Protein AF-0000000086503020 (afdb_homodimer)

Radius of gyration: 32.38 Å; Cα contacts (8 Å, |Δi|>4): 636; chains: 2; bounding box: 36×102×62 Å

Nearest PDB structures (foldseek):
  8pg0-assembly1_A  TM=7.689E-01  e=8.760E-06  Homo sapiens
  8pg0-assembly1_A  TM=7.705E-01  e=6.584E-06  Homo sapiens

Organism: NCBI:txid100452

Foldseek 3Di:
DDPVVLVVLLVVLLVVLLVLLQVLLVVQCVVDDDLVSLVCLQVVLVVVLVVLVCVLVVLDQPFADAPDDVPPPPQDDLLLVQECPPPPQQFFKAFPLQHIYRDLSSQNFHDQDDPFRKTAPRNNRPPDPGRIIHTDHRPRVCVVVSVVVSVSSSSSSSSNSSSVVSVVVSVCVVVVD/DDPVVLVVLLVVLLVVLLVLLQVLLVVQCVVDDDLVSLVCLQVVLVVVLVVLVCVLVVLDQPFADAPDDVPPPPQDDLLLVQECPPPPQQFWKAFPLQHIYRDLSSQNFHDQDDPFRKTAPRNNRPPDPGNIIHTDHRPRVCVVVSVVVSVSSSSSSSSNSSSVVSVVVSVCVVVVD

Structure (mmCIF, N/CA/C/O backbone):
data_AF-0000000086503020-model_v1
#
loop_
_entity.id
_entity.type
_entity.pdbx_description
1 polymer 'Kazal-like domain-containing protein'
#
loop_
_atom_site.group_PDB
_atom_site.id
_atom_site.type_symbol
_atom_site.label_atom_id
_atom_site.label_alt_id
_atom_site.label_comp_id
_atom_site.label_asym_id
_atom_site.label_entity_id
_atom_site.label_seq_id
_atom_site.pdbx_PDB_ins_code
_atom_site.Cartn_x
_atom_site.Cartn_y
_atom_site.Cartn_z
_atom_site.occupancy
_atom_site.B_iso_or_equiv
_atom_site.auth_seq_id
_atom_site.auth_comp_id
_atom_site.auth_asym_id
_atom_site.auth_atom_id
_atom_site.pdbx_PDB_model_num
ATOM 1 N N . MET A 1 1 ? 5.352 26.141 7.605 1 67.06 1 MET A N 1
ATOM 2 C CA . MET A 1 1 ? 6.035 25.453 6.516 1 67.06 1 MET A CA 1
ATOM 3 C C . MET A 1 1 ? 5.25 25.578 5.215 1 67.06 1 MET A C 1
ATOM 5 O O . MET A 1 1 ? 4.027 25.734 5.234 1 67.06 1 MET A O 1
ATOM 9 N N . ASP A 1 2 ? 6.086 25.656 4.086 1 74.12 2 ASP A N 1
ATOM 10 C CA . ASP A 1 2 ? 5.5 25.828 2.762 1 74.12 2 ASP A CA 1
ATOM 11 C C . ASP A 1 2 ? 4.867 24.531 2.26 1 74.12 2 ASP A C 1
ATOM 13 O O . ASP A 1 2 ? 5.469 23.469 2.371 1 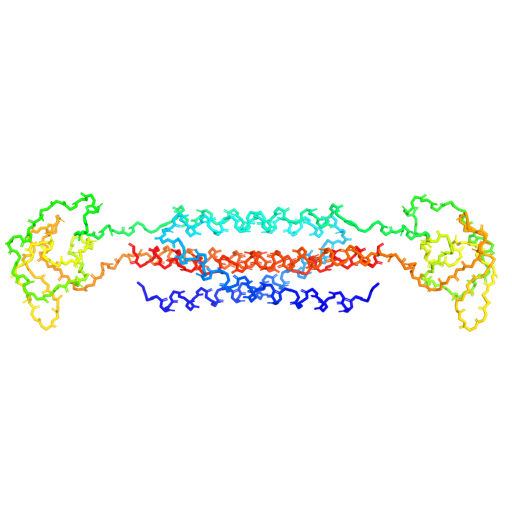74.12 2 ASP A O 1
ATOM 17 N N . SER A 1 3 ? 3.586 24.75 1.817 1 81.88 3 SER A N 1
ATOM 18 C CA . SER A 1 3 ? 2.844 23.594 1.319 1 81.88 3 SER A CA 1
ATOM 19 C C . SER A 1 3 ? 3.596 22.906 0.189 1 81.88 3 SER A C 1
ATOM 21 O O . SER A 1 3 ? 3.557 21.672 0.072 1 81.88 3 SER A O 1
ATOM 23 N N . ILE A 1 4 ? 4.309 23.594 -0.682 1 85 4 ILE A N 1
ATOM 24 C CA . ILE A 1 4 ? 5.043 23.047 -1.817 1 85 4 ILE A CA 1
ATOM 25 C C . ILE A 1 4 ? 6.219 22.219 -1.315 1 85 4 ILE A C 1
ATOM 27 O O . ILE A 1 4 ? 6.512 21.141 -1.865 1 85 4 ILE A O 1
ATOM 31 N N . VAL A 1 5 ? 6.871 22.688 -0.251 1 86.12 5 VAL A N 1
ATOM 32 C CA . VAL A 1 5 ? 8 21.969 0.328 1 86.12 5 VAL A CA 1
ATOM 33 C C . VAL A 1 5 ? 7.516 20.656 0.943 1 86.12 5 VAL A C 1
ATOM 35 O O . VAL A 1 5 ? 8.148 19.609 0.771 1 86.12 5 VAL A O 1
ATOM 38 N N . VAL A 1 6 ? 6.348 20.75 1.594 1 86.12 6 VAL A N 1
ATOM 39 C CA . VAL A 1 6 ? 5.773 19.562 2.219 1 86.12 6 VAL A CA 1
ATOM 40 C C . VAL A 1 6 ? 5.402 18.547 1.146 1 86.12 6 VAL A C 1
ATOM 42 O O . VAL A 1 6 ? 5.762 17.359 1.252 1 86.12 6 VAL A O 1
ATOM 45 N N . SER A 1 7 ? 4.805 18.953 0.067 1 89.12 7 SER A N 1
ATOM 46 C CA . SER A 1 7 ? 4.363 18.062 -1.001 1 89.12 7 SER A CA 1
ATOM 47 C C . SER A 1 7 ? 5.551 17.438 -1.724 1 89.12 7 SER A C 1
ATOM 49 O O . SER A 1 7 ? 5.535 16.234 -2.039 1 89.12 7 SER A O 1
ATOM 51 N N . ARG A 1 8 ? 6.508 18.219 -1.982 1 92.12 8 ARG A N 1
ATOM 52 C CA . ARG A 1 8 ? 7.695 17.719 -2.664 1 92.12 8 ARG A CA 1
ATOM 53 C C . ARG A 1 8 ? 8.438 16.703 -1.798 1 92.12 8 ARG A C 1
ATOM 55 O O . ARG A 1 8 ? 8.906 15.672 -2.297 1 92.12 8 ARG A O 1
ATOM 62 N N . THR A 1 9 ? 8.578 16.984 -0.56 1 92.31 9 THR A N 1
ATOM 63 C CA . THR A 1 9 ? 9.273 16.078 0.362 1 92.31 9 THR A CA 1
ATOM 64 C C . THR A 1 9 ? 8.547 14.742 0.458 1 92.31 9 THR A C 1
ATOM 66 O O . THR A 1 9 ? 9.18 13.688 0.428 1 92.31 9 THR A O 1
ATOM 69 N N . LEU A 1 10 ? 7.219 14.805 0.503 1 92.5 10 LEU A N 1
ATOM 70 C CA . LEU A 1 10 ? 6.441 13.57 0.617 1 92.5 10 LEU A CA 1
ATOM 71 C C . LEU A 1 10 ? 6.52 12.758 -0.671 1 92.5 10 LEU A C 1
ATOM 73 O O . LEU A 1 10 ? 6.543 11.531 -0.63 1 92.5 10 LEU A O 1
ATOM 77 N N . GLY A 1 11 ? 6.562 13.406 -1.8 1 90.5 11 GLY A N 1
ATOM 78 C CA . GLY A 1 11 ? 6.762 12.703 -3.057 1 90.5 11 GLY A CA 1
ATOM 79 C C . GLY A 1 11 ? 8.109 12.016 -3.146 1 90.5 11 GLY A C 1
ATOM 80 O O . GLY A 1 11 ? 8.203 10.859 -3.578 1 90.5 11 GLY A O 1
ATOM 81 N N . LEU A 1 12 ? 9.133 12.719 -2.781 1 93.56 12 LEU A N 1
ATOM 82 C CA . LEU A 1 12 ? 10.484 12.172 -2.805 1 93.56 12 LEU A CA 1
ATOM 83 C C . LEU A 1 12 ? 10.617 11.016 -1.821 1 93.56 12 LEU A C 1
ATOM 85 O O . LEU A 1 12 ? 11.266 10.008 -2.125 1 93.56 12 LEU A O 1
ATOM 89 N N . THR A 1 13 ? 10.055 11.203 -0.685 1 92.81 13 THR A N 1
ATOM 90 C CA . THR A 1 13 ? 10.109 10.148 0.324 1 92.81 13 THR A CA 1
ATOM 91 C C . THR A 1 13 ? 9.352 8.914 -0.147 1 92.81 13 THR A C 1
ATOM 93 O O . THR A 1 13 ? 9.781 7.785 0.097 1 92.81 13 THR A O 1
ATOM 96 N N . GLN A 1 14 ? 8.234 9.133 -0.825 1 91.75 14 GLN A N 1
ATOM 97 C CA . GLN A 1 14 ? 7.48 8.016 -1.384 1 91.75 14 GLN A CA 1
ATOM 98 C C . GLN A 1 14 ? 8.297 7.277 -2.443 1 91.75 14 GLN A C 1
ATOM 100 O O . GLN A 1 14 ? 8.367 6.047 -2.438 1 91.75 14 GLN A O 1
ATOM 105 N N . ALA A 1 15 ? 8.898 7.984 -3.398 1 91.19 15 ALA A N 1
ATOM 106 C CA . ALA A 1 15 ? 9.719 7.398 -4.461 1 91.19 15 ALA A CA 1
ATOM 107 C C . ALA A 1 15 ? 10.93 6.672 -3.883 1 91.19 15 ALA A C 1
ATOM 109 O O . ALA A 1 15 ? 11.203 5.523 -4.238 1 91.19 15 ALA A O 1
ATOM 110 N N . GLY A 1 16 ? 11.648 7.367 -3.041 1 93.75 16 GLY A N 1
ATOM 111 C CA . GLY A 1 16 ? 12.805 6.762 -2.408 1 93.75 16 GLY A CA 1
ATOM 112 C C . GLY A 1 16 ? 12.461 5.52 -1.602 1 93.75 16 GLY A C 1
ATOM 113 O O . GLY A 1 16 ? 13.156 4.504 -1.697 1 93.75 16 GLY A O 1
ATOM 114 N N . GLY A 1 17 ? 11.414 5.602 -0.784 1 94.81 17 GLY A N 1
ATOM 115 C CA . GLY A 1 17 ? 10.961 4.449 -0.021 1 94.81 17 GLY A CA 1
ATOM 116 C C . GLY A 1 17 ? 10.586 3.27 -0.893 1 94.81 17 GLY A C 1
ATOM 117 O O . GLY A 1 17 ? 10.867 2.119 -0.545 1 94.81 17 GLY A O 1
ATOM 118 N N . SER A 1 18 ? 9.953 3.551 -2.021 1 91.12 18 SER A N 1
ATOM 119 C CA . SER A 1 18 ? 9.547 2.48 -2.926 1 91.12 18 SER A CA 1
ATOM 120 C C . SER A 1 18 ? 10.758 1.778 -3.535 1 91.12 18 SER A C 1
ATOM 122 O O . SER A 1 18 ? 10.734 0.562 -3.734 1 91.12 18 SER A O 1
ATOM 124 N N . ILE A 1 19 ? 11.773 2.521 -3.943 1 93.75 19 ILE A N 1
ATOM 125 C CA . ILE A 1 19 ? 12.992 1.938 -4.484 1 93.75 19 ILE A CA 1
ATOM 126 C C . ILE A 1 19 ? 13.656 1.051 -3.432 1 93.75 19 ILE A C 1
ATOM 128 O O . ILE A 1 19 ? 13.992 -0.101 -3.707 1 93.75 19 ILE A O 1
ATOM 132 N N . LEU A 1 20 ? 13.797 1.523 -2.254 1 96.06 20 LEU A N 1
ATOM 133 C CA . LEU A 1 20 ? 14.398 0.773 -1.154 1 96.06 20 LEU A CA 1
ATOM 134 C C . LEU A 1 20 ? 13.594 -0.488 -0.857 1 96.06 20 LEU A C 1
ATOM 136 O O . LEU A 1 20 ? 14.164 -1.566 -0.684 1 96.06 20 LEU A O 1
ATOM 140 N N . GLY A 1 21 ? 12.312 -0.332 -0.754 1 95.88 21 GLY A N 1
ATOM 141 C CA . GLY A 1 21 ? 11.438 -1.46 -0.474 1 95.88 21 GLY A CA 1
ATOM 142 C C . GLY A 1 21 ? 11.539 -2.564 -1.51 1 95.88 21 GLY A C 1
ATOM 143 O O . GLY A 1 21 ? 11.539 -3.748 -1.164 1 95.88 21 GLY A O 1
ATOM 144 N N . THR A 1 22 ? 11.641 -2.193 -2.777 1 92 22 THR A N 1
ATOM 145 C CA . THR A 1 22 ? 11.758 -3.191 -3.834 1 92 22 THR A CA 1
ATOM 146 C C . THR A 1 22 ? 13.07 -3.953 -3.723 1 92 22 THR A C 1
ATOM 148 O O . THR A 1 22 ? 13.125 -5.156 -3.988 1 92 22 THR A O 1
ATOM 151 N N . LEU A 1 23 ? 14.102 -3.256 -3.395 1 95.19 23 LEU A N 1
ATOM 152 C CA . LEU A 1 23 ? 15.391 -3.916 -3.193 1 95.19 23 LEU A CA 1
ATOM 153 C C . LEU A 1 23 ? 15.312 -4.91 -2.041 1 95.19 23 LEU A C 1
ATOM 155 O O . LEU A 1 23 ? 15.805 -6.039 -2.154 1 95.19 23 LEU A O 1
ATOM 159 N N . ILE A 1 24 ? 14.688 -4.582 -1.005 1 96.69 24 ILE A N 1
ATOM 160 C CA . ILE A 1 24 ? 14.516 -5.449 0.153 1 96.69 24 ILE A CA 1
ATOM 161 C C . ILE A 1 24 ? 13.586 -6.609 -0.204 1 96.69 24 ILE A C 1
ATOM 163 O O . ILE A 1 24 ? 13.766 -7.73 0.277 1 96.69 24 ILE A O 1
ATOM 167 N N . SER A 1 25 ? 12.617 -6.301 -1.048 1 95.56 25 SER A N 1
ATOM 168 C CA . SER A 1 25 ? 11.633 -7.281 -1.482 1 95.56 25 SER A CA 1
ATOM 169 C C . SER A 1 25 ? 12.305 -8.516 -2.072 1 95.56 25 SER A C 1
ATOM 171 O O . SER A 1 25 ? 11.898 -9.648 -1.786 1 95.56 25 SER A O 1
ATOM 173 N N . GLY A 1 26 ? 13.273 -8.305 -2.961 1 92 26 GLY A N 1
ATOM 174 C CA . GLY A 1 26 ? 14.016 -9.414 -3.541 1 92 26 GLY A CA 1
ATOM 175 C C . GLY A 1 26 ? 14.75 -10.242 -2.506 1 92 26 GLY A C 1
ATOM 176 O O . GLY A 1 26 ? 14.727 -11.477 -2.557 1 92 26 GLY A O 1
ATOM 177 N N . TRP A 1 27 ? 15.297 -9.57 -1.651 1 93.38 27 TRP A N 1
ATOM 178 C CA . TRP A 1 27 ? 16.031 -10.242 -0.583 1 93.38 27 TRP A CA 1
ATOM 179 C C . TRP A 1 27 ? 15.094 -11.078 0.276 1 93.38 27 TRP A C 1
ATOM 181 O O . TRP A 1 27 ? 15.422 -12.211 0.635 1 93.38 27 TRP A O 1
ATOM 191 N N . LEU A 1 28 ? 13.922 -10.656 0.665 1 92.94 28 LEU A N 1
ATOM 192 C CA . LEU A 1 28 ? 12.93 -11.359 1.471 1 92.94 28 LEU A CA 1
ATOM 193 C C . LEU A 1 28 ? 12.414 -12.594 0.742 1 92.94 28 LEU A C 1
ATOM 195 O O . LEU A 1 28 ? 12.266 -13.656 1.347 1 92.94 28 LEU A O 1
ATOM 199 N N . ALA A 1 29 ? 12.227 -12.422 -0.541 1 92.12 29 ALA A N 1
ATOM 200 C CA . ALA A 1 29 ? 11.703 -13.516 -1.349 1 92.12 29 ALA A CA 1
ATOM 201 C C . ALA A 1 29 ? 12.711 -14.664 -1.421 1 92.12 29 ALA A C 1
ATOM 203 O O . ALA A 1 29 ? 12.32 -15.836 -1.478 1 92.12 29 ALA A O 1
ATOM 204 N N . ASN A 1 30 ? 13.977 -14.336 -1.45 1 91.5 30 ASN A N 1
ATOM 205 C CA . ASN A 1 30 ? 15.023 -15.352 -1.54 1 91.5 30 ASN A CA 1
ATOM 206 C C . ASN A 1 30 ? 15.172 -16.125 -0.23 1 91.5 30 ASN A C 1
ATOM 208 O O . ASN A 1 30 ? 15.734 -17.219 -0.209 1 91.5 30 ASN A O 1
ATOM 212 N N . ARG A 1 31 ? 14.68 -15.578 0.806 1 91.62 31 ARG A N 1
ATOM 213 C CA . ARG A 1 31 ? 14.805 -16.219 2.111 1 91.62 31 ARG A CA 1
ATOM 214 C C . ARG A 1 31 ? 13.703 -17.25 2.324 1 91.62 31 ARG A C 1
ATOM 216 O O . ARG A 1 31 ? 13.836 -18.141 3.158 1 91.62 31 ARG A O 1
ATOM 223 N N . VAL A 1 32 ? 12.617 -16.938 1.633 1 86.5 32 VAL A N 1
ATOM 224 C CA . VAL A 1 32 ? 11.492 -17.875 1.749 1 86.5 32 VAL A CA 1
ATOM 225 C C . VAL A 1 32 ? 11.242 -18.547 0.402 1 86.5 32 VAL A C 1
ATOM 227 O O . VAL A 1 32 ? 11.477 -17.953 -0.651 1 86.5 32 VAL A O 1
ATOM 230 N N . ASN A 1 33 ? 11.016 -19.875 0.383 1 80.88 33 ASN A N 1
ATOM 231 C CA . ASN A 1 33 ? 10.805 -20.594 -0.864 1 80.88 33 ASN A CA 1
ATOM 232 C C . ASN A 1 33 ? 9.5 -21.391 -0.836 1 80.88 33 ASN A C 1
ATOM 234 O O . ASN A 1 33 ? 9.398 -22.453 -1.463 1 80.88 33 ASN A O 1
ATOM 238 N N . THR A 1 34 ? 8.586 -20.844 -0.032 1 86.44 34 THR A N 1
ATOM 239 C CA . THR A 1 34 ? 7.301 -21.531 0.027 1 86.44 34 THR A CA 1
ATOM 240 C C . THR A 1 34 ? 6.148 -20.562 -0.225 1 86.44 34 THR A C 1
ATOM 242 O O . THR A 1 34 ? 6.285 -19.359 0.007 1 86.44 34 THR A O 1
ATOM 245 N N . LYS A 1 35 ? 5.012 -21.016 -0.721 1 85.88 35 LYS A N 1
ATOM 246 C CA . LYS A 1 35 ? 3.816 -20.219 -0.97 1 85.88 35 LYS A CA 1
ATOM 247 C C . LYS A 1 35 ? 3.338 -19.531 0.306 1 85.88 35 LYS A C 1
ATOM 249 O O . LYS A 1 35 ? 3.029 -18.344 0.298 1 85.88 35 LYS A O 1
ATOM 254 N N . LEU A 1 36 ? 3.299 -20.328 1.428 1 88.5 36 LEU A N 1
ATOM 255 C CA . LEU A 1 36 ? 2.865 -19.781 2.705 1 88.5 36 LEU A CA 1
ATOM 256 C C . LEU A 1 36 ? 3.844 -18.719 3.197 1 88.5 36 LEU A C 1
ATOM 258 O O . LEU A 1 36 ? 3.438 -17.734 3.822 1 88.5 36 LEU A O 1
ATOM 262 N N . GLY A 1 37 ? 5.121 -18.938 2.945 1 92.75 37 GLY A N 1
ATOM 263 C CA . GLY A 1 37 ? 6.129 -17.953 3.295 1 92.75 37 GLY A CA 1
ATOM 264 C C . GLY A 1 37 ? 5.941 -16.625 2.582 1 92.75 37 GLY A C 1
ATOM 265 O O . GLY A 1 37 ? 5.98 -15.562 3.209 1 92.75 37 GLY A O 1
ATOM 266 N N . TYR A 1 38 ? 5.73 -16.688 1.237 1 93.19 38 TYR A N 1
ATOM 267 C CA . TYR A 1 38 ? 5.473 -15.484 0.455 1 93.19 38 TYR A CA 1
ATOM 268 C C . TYR A 1 38 ? 4.223 -14.773 0.953 1 93.19 38 TYR A C 1
ATOM 270 O O . TYR A 1 38 ? 4.23 -13.547 1.132 1 93.19 38 TYR A O 1
ATOM 278 N N . ASN A 1 39 ? 3.199 -15.539 1.183 1 91.62 39 ASN A N 1
ATOM 279 C CA . ASN A 1 39 ? 1.959 -14.953 1.679 1 91.62 39 ASN A CA 1
ATOM 280 C C . ASN A 1 39 ? 2.17 -14.242 3.014 1 91.62 39 ASN A C 1
ATOM 282 O O . ASN A 1 39 ? 1.612 -13.172 3.246 1 91.62 39 ASN A O 1
ATOM 286 N N . ASN A 1 40 ? 2.967 -14.898 3.908 1 93.38 40 ASN A N 1
ATOM 287 C CA . ASN A 1 40 ? 3.227 -14.312 5.219 1 93.38 40 ASN A CA 1
ATOM 288 C C . ASN A 1 40 ? 3.992 -12.992 5.098 1 93.38 40 ASN A C 1
ATOM 290 O O . ASN A 1 40 ? 3.764 -12.062 5.875 1 93.38 40 ASN A O 1
ATOM 294 N N . ILE A 1 41 ? 4.938 -12.938 4.195 1 95.38 41 ILE A N 1
ATOM 295 C CA . ILE A 1 41 ? 5.672 -11.695 3.967 1 95.38 41 ILE A CA 1
ATOM 296 C C . ILE A 1 41 ? 4.711 -10.602 3.504 1 95.38 41 ILE A C 1
ATOM 298 O O . ILE A 1 41 ? 4.738 -9.484 4.02 1 95.38 41 ILE A O 1
ATOM 302 N N . ILE A 1 42 ? 3.809 -10.898 2.564 1 94.12 42 ILE A N 1
ATOM 303 C CA . ILE A 1 42 ? 2.848 -9.945 2.014 1 94.12 42 ILE A CA 1
ATOM 304 C C . ILE A 1 42 ? 1.9 -9.477 3.113 1 94.12 42 ILE A C 1
ATOM 306 O O . ILE A 1 42 ? 1.718 -8.273 3.311 1 94.12 42 ILE A O 1
ATOM 310 N N . MET A 1 43 ? 1.407 -10.43 3.9 1 93.5 43 MET A N 1
ATOM 311 C CA . MET A 1 43 ? 0.471 -10.102 4.973 1 93.5 43 MET A CA 1
ATOM 312 C C . MET A 1 43 ? 1.156 -9.289 6.066 1 93.5 43 MET A C 1
ATOM 314 O O . MET A 1 43 ? 0.583 -8.328 6.582 1 93.5 43 MET A O 1
ATOM 318 N N . GLY A 1 44 ? 2.332 -9.688 6.402 1 94.06 44 GLY A N 1
ATOM 319 C CA . GLY A 1 44 ? 3.074 -9 7.449 1 94.06 44 GLY A CA 1
ATOM 320 C C . GLY A 1 44 ? 3.369 -7.551 7.121 1 94.06 44 GLY A C 1
ATOM 321 O O . GLY A 1 44 ? 3.182 -6.668 7.961 1 94.06 44 GLY A O 1
ATOM 322 N N . THR A 1 45 ? 3.844 -7.312 5.934 1 93.5 45 THR A N 1
ATOM 323 C CA . THR A 1 45 ? 4.184 -5.953 5.531 1 93.5 45 THR A CA 1
ATOM 324 C C . THR A 1 45 ? 2.93 -5.082 5.461 1 93.5 45 THR A C 1
ATOM 326 O O . THR A 1 45 ? 2.957 -3.914 5.855 1 93.5 45 THR A O 1
ATOM 329 N N . HIS A 1 46 ? 1.809 -5.652 4.992 1 92.44 46 HIS A N 1
ATOM 330 C CA . HIS A 1 46 ? 0.552 -4.91 4.949 1 92.44 46 HIS A CA 1
ATOM 331 C C . HIS A 1 46 ? 0.051 -4.594 6.352 1 92.44 46 HIS A C 1
ATOM 333 O O . HIS A 1 46 ? -0.421 -3.484 6.613 1 92.44 46 HIS A O 1
ATOM 339 N N . LEU A 1 47 ? 0.154 -5.539 7.25 1 93 47 LEU A N 1
ATOM 340 C CA . LEU A 1 47 ? -0.276 -5.352 8.633 1 93 47 LEU A CA 1
ATOM 341 C C . LEU A 1 47 ? 0.555 -4.273 9.32 1 93 47 LEU A C 1
ATOM 343 O O . LEU A 1 47 ? 0.008 -3.398 9.992 1 93 47 LEU A O 1
ATOM 347 N N . LEU A 1 48 ? 1.823 -4.348 9.094 1 94.12 48 LEU A N 1
ATOM 348 C CA . LEU A 1 48 ? 2.713 -3.359 9.695 1 94.12 48 LEU A CA 1
ATOM 349 C C . LEU A 1 48 ? 2.406 -1.961 9.172 1 94.12 48 LEU A C 1
ATOM 351 O O . LEU A 1 48 ? 2.379 -0.997 9.938 1 94.12 48 LEU A O 1
ATOM 355 N N . SER A 1 49 ? 2.213 -1.857 7.84 1 91.5 49 SER A N 1
ATOM 356 C CA . SER A 1 49 ? 1.869 -0.572 7.242 1 91.5 49 SER A CA 1
ATOM 357 C C . SER A 1 49 ? 0.568 -0.024 7.816 1 91.5 49 SER A C 1
ATOM 359 O O . SER A 1 49 ? 0.457 1.175 8.086 1 91.5 49 SER A O 1
ATOM 361 N N . MET A 1 50 ? -0.393 -0.865 8.047 1 89.38 50 MET A N 1
ATOM 362 C CA . MET A 1 50 ? -1.681 -0.458 8.602 1 89.38 50 MET A CA 1
ATOM 363 C C . MET A 1 50 ? -1.521 0.052 10.031 1 89.38 50 MET A C 1
ATOM 365 O O . MET A 1 50 ? -2.186 1.01 10.43 1 89.38 50 MET A O 1
ATOM 369 N N . CYS A 1 51 ? -0.646 -0.519 10.789 1 92.12 51 CYS A N 1
ATOM 370 C CA . CYS A 1 51 ? -0.434 -0.157 12.188 1 92.12 51 CYS A CA 1
ATOM 371 C C . CYS A 1 51 ? 0.233 1.209 12.297 1 92.12 51 CYS A C 1
ATOM 373 O O . CYS A 1 51 ? 0.122 1.873 13.328 1 92.12 51 CYS A O 1
ATOM 375 N N . ILE A 1 52 ? 0.849 1.647 11.227 1 93.75 52 ILE A N 1
ATOM 376 C CA . ILE A 1 52 ? 1.553 2.926 11.234 1 93.75 52 ILE A CA 1
ATOM 377 C C . ILE A 1 52 ? 0.56 4.062 11 1 93.75 52 ILE A C 1
ATOM 379 O O . ILE A 1 52 ? 0.748 5.172 11.508 1 93.75 52 ILE A O 1
ATOM 383 N N . THR A 1 53 ? -0.581 3.881 10.367 1 90.62 53 THR A N 1
ATOM 384 C CA . THR A 1 53 ? -1.511 4.902 9.898 1 90.62 53 THR A CA 1
ATOM 385 C C . THR A 1 53 ? -2.1 5.68 11.07 1 90.62 53 THR A C 1
ATOM 387 O O . THR A 1 53 ? -2.146 6.91 11.047 1 90.62 53 THR A O 1
ATOM 390 N N . PRO A 1 54 ? -2.445 5.082 12.219 1 90.25 54 PRO A N 1
ATOM 391 C CA . PRO A 1 54 ? -3.012 5.879 13.312 1 90.25 54 PRO A CA 1
ATOM 392 C C . PRO A 1 54 ? -1.974 6.766 13.992 1 90.25 54 PRO A C 1
ATOM 394 O O . PRO A 1 54 ? -2.332 7.699 14.719 1 90.25 54 PRO A O 1
ATOM 397 N N . LEU A 1 55 ? -0.731 6.492 13.742 1 89.69 55 LEU A N 1
ATOM 398 C CA . LEU A 1 55 ? 0.323 7.27 14.383 1 89.69 55 LEU A CA 1
ATOM 399 C C . LEU A 1 55 ? 0.339 8.703 13.859 1 89.69 55 LEU A C 1
ATOM 401 O O . LEU A 1 55 ? 0.787 9.617 14.555 1 89.69 55 LEU A O 1
ATOM 405 N N . TYR A 1 56 ? -0.202 8.906 12.641 1 87.56 56 TYR A N 1
ATOM 406 C CA . TYR A 1 56 ? -0.29 10.258 12.102 1 87.56 56 TYR A CA 1
ATOM 407 C C . TYR A 1 56 ? -1.249 11.117 12.914 1 87.56 56 TYR A C 1
ATOM 409 O O . TYR A 1 56 ? -1 12.305 13.125 1 87.56 56 TYR A O 1
ATOM 417 N N . VAL A 1 57 ? -2.27 10.492 13.391 1 83.19 57 VAL A N 1
ATOM 418 C CA . VAL A 1 57 ? -3.279 11.227 14.141 1 83.19 57 VAL A CA 1
ATOM 419 C C . VAL A 1 57 ? -2.832 11.391 15.594 1 83.19 57 VAL A C 1
ATOM 421 O O . VAL A 1 57 ? -3.078 12.422 16.219 1 83.19 57 VAL A O 1
ATOM 424 N N . VAL A 1 58 ? -2.191 10.383 16.109 1 80.88 58 VAL A N 1
ATOM 425 C CA . VAL A 1 58 ? -1.764 10.391 17.5 1 80.88 58 VAL A CA 1
ATOM 426 C C . VAL A 1 58 ? -0.691 11.461 17.703 1 80.88 58 VAL A C 1
ATOM 428 O O . VAL A 1 58 ? -0.723 12.203 18.688 1 80.88 58 VAL A O 1
ATOM 431 N N . PHE A 1 59 ? 0.347 11.609 16.781 1 77.12 59 PHE A N 1
ATOM 432 C CA . PHE A 1 59 ? 1.445 12.562 16.922 1 77.12 59 PHE A CA 1
ATOM 433 C C . PHE A 1 59 ? 1.018 13.961 16.5 1 77.12 59 PHE A C 1
ATOM 435 O O . PHE A 1 59 ? 1.569 14.953 16.969 1 77.12 59 PHE A O 1
ATOM 442 N N . GLY A 1 60 ? -0.027 14.141 15.875 1 69.75 60 GLY A N 1
ATOM 443 C CA . GLY A 1 60 ? -0.597 15.398 15.414 1 69.75 60 GLY A CA 1
ATOM 444 C C . GLY A 1 60 ? 0.158 16.609 15.914 1 69.75 60 GLY A C 1
ATOM 445 O O . GLY A 1 60 ? 1.22 16.484 16.531 1 69.75 60 GLY A O 1
ATOM 446 N N . CYS A 1 61 ? 0.01 17.75 15.273 1 68.81 61 CYS A N 1
ATOM 447 C CA . CYS A 1 61 ? 0.548 19.047 15.703 1 68.81 61 CYS A CA 1
ATOM 448 C C . CYS A 1 61 ? -0.532 19.891 16.359 1 68.81 61 CYS A C 1
ATOM 450 O O . CYS A 1 61 ? -1.671 19.938 15.891 1 68.81 61 CYS A O 1
ATOM 452 N N . ASN A 1 62 ? -0.334 20.047 17.672 1 58.97 62 ASN A N 1
ATOM 453 C CA . ASN A 1 62 ? -1.252 20.953 18.344 1 58.97 62 ASN A CA 1
ATOM 454 C C . ASN A 1 62 ? -1.13 22.375 17.812 1 58.97 62 ASN A C 1
ATOM 456 O O . ASN A 1 62 ? -0.365 23.188 18.344 1 58.97 62 ASN A O 1
ATOM 460 N N . ASN A 1 63 ? -1.56 22.5 16.516 1 56.59 63 ASN A N 1
ATOM 461 C CA . ASN A 1 63 ? -1.546 23.875 16.031 1 56.59 63 ASN A CA 1
ATOM 462 C C . ASN A 1 63 ? -2.473 24.766 16.844 1 56.59 63 ASN A C 1
ATOM 464 O O . ASN A 1 63 ? -3.527 24.328 17.312 1 56.59 63 ASN A O 1
ATOM 468 N N . GLN A 1 64 ? -1.94 25.734 17.359 1 57.56 64 GLN A N 1
ATOM 469 C CA . GLN A 1 64 ? -2.699 26.703 18.156 1 57.56 64 GLN A CA 1
ATOM 470 C C . GLN A 1 64 ? -3.947 27.172 17.406 1 57.56 64 GLN A C 1
ATOM 472 O O . GLN A 1 64 ? -3.926 27.328 16.188 1 57.56 64 GLN A O 1
ATOM 477 N N . PRO A 1 65 ? -5.137 27 18.047 1 58.28 65 PRO A N 1
ATOM 478 C CA . PRO A 1 65 ? -6.387 27.453 17.438 1 58.28 65 PRO A CA 1
ATOM 479 C C . PRO A 1 65 ? -6.281 28.859 16.844 1 58.28 65 PRO A C 1
ATOM 481 O O . PRO A 1 65 ? -5.508 29.688 17.328 1 58.28 65 PRO A O 1
ATOM 484 N N . ILE A 1 66 ? -6.707 29.047 15.633 1 62.72 66 ILE A N 1
ATOM 485 C CA . ILE A 1 66 ? -6.836 30.391 15.078 1 62.72 66 ILE A CA 1
ATOM 486 C C . ILE A 1 66 ? -8.031 31.094 15.711 1 62.72 66 ILE A C 1
ATOM 488 O O . ILE A 1 66 ? -9.164 30.609 15.633 1 62.72 66 ILE A O 1
ATOM 492 N N . TYR A 1 67 ? -7.699 32.094 16.469 1 63.53 67 TYR A N 1
ATOM 493 C CA . TYR A 1 67 ? -8.727 32.875 17.141 1 63.53 67 TYR A CA 1
ATOM 494 C C . TYR A 1 67 ? -9.453 33.781 16.172 1 63.53 67 TYR A C 1
ATOM 496 O O . TYR A 1 67 ? -8.82 34.438 15.312 1 63.53 67 TYR A O 1
ATOM 504 N N . GLY A 1 68 ? -10.883 33.781 16.156 1 58.72 68 GLY A N 1
ATOM 505 C CA . GLY A 1 68 ? -11.75 34.625 15.367 1 58.72 68 GLY A CA 1
ATOM 506 C C . GLY A 1 68 ? -12.883 33.875 14.695 1 58.72 68 GLY A C 1
ATOM 507 O O . GLY A 1 68 ? -13.828 34.5 14.203 1 58.72 68 GLY A O 1
ATOM 508 N N . HIS A 1 69 ? -12.641 32.594 14.289 1 52.81 69 HIS A N 1
ATOM 509 C CA . HIS A 1 69 ? -13.805 31.938 13.695 1 52.81 69 HIS A CA 1
ATOM 510 C C . HIS A 1 69 ? -14.812 31.516 14.766 1 52.81 69 HIS A C 1
ATOM 512 O O . HIS A 1 69 ? -14.438 31.25 15.906 1 52.81 69 HIS A O 1
ATOM 518 N N . GLU A 1 70 ? -16.062 31.672 14.664 1 48.38 70 GLU A N 1
ATOM 519 C CA . GLU A 1 70 ? -17.078 31.219 15.617 1 48.38 70 GLU A CA 1
ATOM 520 C C . GLU A 1 70 ? -16.578 30.047 16.453 1 48.38 70 GLU A C 1
ATOM 522 O O . GLU A 1 70 ? -16.844 29.984 17.656 1 48.38 70 GLU A O 1
ATOM 527 N N . GLY A 1 71 ? -16.172 28.953 15.984 1 42.31 71 GLY A N 1
ATOM 528 C CA . GLY A 1 71 ? -16.062 27.703 16.734 1 42.31 71 GLY A CA 1
ATOM 529 C C . GLY A 1 71 ? -14.812 27.641 17.594 1 42.31 71 GLY A C 1
ATOM 530 O O . GLY A 1 71 ? -14.555 26.609 18.219 1 42.31 71 GLY A O 1
ATOM 531 N N . SER A 1 72 ? -13.781 28.219 17.297 1 43.53 72 SER A N 1
ATOM 532 C CA . SER A 1 72 ? -12.711 27.984 18.25 1 43.53 72 SER A CA 1
ATOM 533 C C . SER A 1 72 ? -13.031 28.625 19.594 1 43.53 72 SER A C 1
ATOM 535 O O . SER A 1 72 ? -13.547 29.734 19.656 1 43.53 72 SER A O 1
ATOM 537 N N . LEU A 1 73 ? -13.289 27.812 20.531 1 40.78 73 LEU A N 1
ATOM 538 C CA . LEU A 1 73 ? -13.703 28 21.922 1 40.78 73 LEU A CA 1
ATOM 539 C C . LEU A 1 73 ? -13.07 29.25 22.516 1 40.78 73 LEU A C 1
ATOM 541 O O . LEU A 1 73 ? -13.648 29.859 23.422 1 40.78 73 LEU A O 1
ATOM 545 N N . GLY A 1 74 ? -11.75 29.328 22.469 1 40.97 74 GLY A N 1
ATOM 546 C CA . GLY A 1 74 ? -11.18 30.188 23.484 1 40.97 74 GLY A CA 1
ATOM 547 C C . GLY A 1 74 ? -11.273 31.672 23.141 1 40.97 74 GLY A C 1
ATOM 548 O O . GLY A 1 74 ? -10.547 32.5 23.703 1 40.97 74 GLY A O 1
ATOM 549 N N . ILE A 1 75 ? -11.672 32.031 22 1 44.47 75 ILE A N 1
ATOM 550 C CA . ILE A 1 75 ? -11.539 33.469 21.953 1 44.47 75 ILE A CA 1
ATOM 551 C C . ILE A 1 75 ? -12.391 34.094 23.062 1 44.47 75 ILE A C 1
ATOM 553 O O . ILE A 1 75 ? -13.609 33.938 23.078 1 44.47 75 ILE A O 1
ATOM 557 N N . PRO A 1 76 ? -11.836 34.531 24.047 1 44.38 76 PRO A N 1
ATOM 558 C CA . PRO A 1 76 ? -12.539 35.562 24.781 1 44.38 76 PRO A CA 1
ATOM 559 C C . PRO A 1 76 ? -13.234 36.562 23.859 1 44.38 76 PRO A C 1
ATOM 561 O O . PRO A 1 76 ? -14.469 36.656 23.828 1 44.38 76 PRO A O 1
ATOM 564 N N . VAL A 1 77 ? -12.625 38.062 23.812 1 45.88 77 VAL A N 1
ATOM 565 C CA . VAL A 1 77 ? -13.117 39.438 23.812 1 45.88 77 VAL A CA 1
ATOM 566 C C . VAL A 1 77 ? -13.336 39.906 22.375 1 45.88 77 VAL A C 1
ATOM 568 O O . VAL A 1 77 ? -12.414 39.875 21.562 1 45.88 77 VAL A O 1
ATOM 571 N N . ASN A 1 78 ? -14.391 39.562 21.688 1 49.31 78 ASN A N 1
ATOM 572 C CA . ASN A 1 78 ? -14.914 40.375 20.594 1 49.31 78 ASN A CA 1
ATOM 573 C C . ASN A 1 78 ? -14.406 41.812 20.688 1 49.31 78 ASN A C 1
ATOM 575 O O . ASN A 1 78 ? -15.047 42.656 21.312 1 49.31 78 ASN A O 1
ATOM 579 N N . MET A 1 79 ? -13.195 42 20.781 1 55.88 79 MET A N 1
ATOM 580 C CA . MET A 1 79 ? -12.727 43.375 20.812 1 55.88 79 MET A CA 1
ATOM 581 C C . MET A 1 79 ? -12.797 44 19.422 1 55.88 79 MET A C 1
ATOM 583 O O . MET A 1 79 ? -12.086 44.969 19.141 1 55.88 79 MET A O 1
ATOM 587 N N . THR A 1 80 ? -13.656 43.375 18.516 1 59.19 80 THR A N 1
ATOM 588 C CA . THR A 1 80 ? -13.82 43.906 17.172 1 59.19 80 THR A CA 1
ATOM 589 C C . THR A 1 80 ? -14.398 45.312 17.25 1 59.19 80 THR A C 1
ATOM 591 O O . THR A 1 80 ? -14.258 46.094 16.297 1 59.19 80 THR A O 1
ATOM 594 N N . ASP A 1 81 ? -15.055 45.531 18.328 1 60.22 81 ASP A N 1
ATOM 595 C CA . ASP A 1 81 ? -15.711 46.812 18.391 1 60.22 81 ASP A CA 1
ATOM 596 C C . ASP A 1 81 ? -14.688 47.938 18.484 1 60.22 81 ASP A C 1
ATOM 598 O O . ASP A 1 81 ? -14.961 49.062 18.062 1 60.22 81 ASP A O 1
ATOM 602 N N . THR A 1 82 ? -13.586 47.688 19.047 1 55.59 82 THR A N 1
ATOM 603 C CA . THR A 1 82 ? -12.617 48.781 19.203 1 55.59 82 THR A CA 1
ATOM 604 C C . THR A 1 82 ? -11.523 48.688 18.156 1 55.59 82 THR A C 1
ATOM 606 O O . THR A 1 82 ? -10.547 49.438 18.188 1 55.59 82 THR A O 1
ATOM 609 N N . CYS A 1 83 ? -11.695 47.781 17.234 1 58.72 83 CYS A N 1
ATOM 610 C CA . CYS A 1 83 ? -10.633 47.5 16.281 1 58.72 83 CYS A CA 1
ATOM 611 C C . CYS A 1 83 ? -10.617 48.562 15.18 1 58.72 83 CYS A C 1
ATOM 613 O O . CYS A 1 83 ? -11.672 48.969 14.688 1 58.72 83 CYS A O 1
ATOM 615 N N . GLN A 1 84 ? -9.633 49.406 15.102 1 57.06 84 GLN A N 1
ATOM 616 C CA . GLN A 1 84 ? -9.438 50.375 14.039 1 57.06 84 GLN A CA 1
ATOM 617 C C . GLN A 1 84 ? -8.695 49.75 12.852 1 57.06 84 GLN A C 1
ATOM 619 O O . GLN A 1 84 ? -7.992 50.469 12.117 1 57.06 84 GLN A O 1
ATOM 624 N N . CYS A 1 85 ? -8.617 48.531 12.836 1 54.38 85 CYS A N 1
ATOM 625 C CA . CYS A 1 85 ? -7.934 47.938 11.695 1 54.38 85 CYS A CA 1
ATOM 626 C C . CYS A 1 85 ? -8.852 47.875 10.484 1 54.38 85 CYS A C 1
ATOM 628 O O . CYS A 1 85 ? -9.195 46.781 10.016 1 54.38 85 CYS A O 1
ATOM 630 N N . VAL A 1 86 ? -9.414 48.938 10.133 1 48.47 86 VAL A N 1
ATOM 631 C CA . VAL A 1 86 ? -10.211 49.188 8.938 1 48.47 86 VAL A CA 1
ATOM 632 C C . VAL A 1 86 ? -9.367 48.906 7.691 1 48.47 86 VAL A C 1
ATOM 634 O O . VAL A 1 86 ? -8.266 49.469 7.551 1 48.47 86 VAL A O 1
ATOM 637 N N . GLY A 1 87 ? -9.703 47.812 6.953 1 50.66 87 GLY A N 1
ATOM 638 C CA . GLY A 1 87 ? -9.234 47.469 5.625 1 50.66 87 GLY A CA 1
ATOM 639 C C . GLY A 1 87 ? -8.383 46.188 5.609 1 50.66 87 GLY A C 1
ATOM 640 O O . GLY A 1 87 ? -8.016 45.688 4.543 1 50.66 87 GLY A O 1
ATOM 641 N N . THR A 1 88 ? -7.711 45.906 6.609 1 50.66 88 THR A N 1
ATOM 642 C CA . THR A 1 88 ? -6.852 44.719 6.547 1 50.66 88 THR A CA 1
ATOM 643 C C . THR A 1 88 ? -7.66 43.469 6.785 1 50.66 88 THR A C 1
ATOM 645 O O . THR A 1 88 ? -7.145 42.469 7.332 1 50.66 88 THR A O 1
ATOM 648 N N . THR A 1 89 ? -8.75 43.312 6.297 1 47.91 89 THR A N 1
ATOM 649 C CA . THR A 1 89 ? -9.664 42.156 6.309 1 47.91 89 THR A CA 1
ATOM 650 C C . THR A 1 89 ? -8.977 40.906 5.801 1 47.91 89 THR A C 1
ATOM 652 O O . THR A 1 89 ? -8.312 40.938 4.758 1 47.91 89 THR A O 1
ATOM 655 N N . ASN A 1 90 ? -8.844 39.938 6.668 1 53.91 90 ASN A N 1
ATOM 656 C CA . ASN A 1 90 ? -8.648 38.531 6.387 1 53.91 90 ASN A CA 1
ATOM 657 C C . ASN A 1 90 ? -7.164 38.188 6.324 1 53.91 90 ASN A C 1
ATOM 659 O O . ASN A 1 90 ? -6.711 37.562 5.355 1 53.91 90 ASN A O 1
ATOM 663 N N . LEU A 1 91 ? -6.457 38.906 7.09 1 64.38 91 LEU A N 1
ATOM 664 C CA . LEU A 1 91 ? -5.059 38.5 7.113 1 64.38 91 LEU A CA 1
ATOM 665 C C . LEU A 1 91 ? -4.758 37.656 8.359 1 64.38 91 LEU A C 1
ATOM 667 O O . LEU A 1 91 ? -4.953 38.125 9.484 1 64.38 91 LEU A O 1
ATOM 671 N N . LEU A 1 92 ? -4.625 36.438 8.203 1 74.38 92 LEU A N 1
ATOM 672 C CA . LEU A 1 92 ? -4.086 35.625 9.273 1 74.38 92 LEU A CA 1
ATOM 673 C C . LEU A 1 92 ? -2.902 36.312 9.945 1 74.38 92 LEU A C 1
ATOM 675 O O . LEU A 1 92 ? -2.006 36.812 9.273 1 74.38 92 LEU A O 1
ATOM 679 N N . SER A 1 93 ? -3.15 36.562 11.227 1 77.94 93 SER A N 1
ATOM 680 C CA . SER A 1 93 ? -2.094 37.219 11.984 1 77.94 93 SER A CA 1
ATOM 681 C C . SER A 1 93 ? -1.696 36.406 13.211 1 77.94 93 SER A C 1
ATOM 683 O O . SER A 1 93 ? -2.508 35.625 13.75 1 77.94 93 SER A O 1
ATOM 685 N N . CYS A 1 94 ? -0.428 36.5 13.547 1 79.69 94 CYS A N 1
ATOM 686 C CA . CYS A 1 94 ? 0.138 35.844 14.727 1 79.69 94 CYS A CA 1
ATOM 687 C C . CYS A 1 94 ? 0.31 36.812 15.867 1 79.69 94 CYS A C 1
ATOM 689 O O . CYS A 1 94 ? 0.922 37.875 15.695 1 79.69 94 CYS A O 1
ATOM 691 N N . GLY A 1 95 ? -0.286 36.406 17 1 79.38 95 GLY A N 1
ATOM 692 C CA . GLY A 1 95 ? -0.144 37.25 18.188 1 79.38 95 GLY A CA 1
ATOM 693 C C . GLY A 1 95 ? 1.112 36.938 18.984 1 79.38 95 GLY A C 1
ATOM 694 O O . GLY A 1 95 ? 1.635 35.844 18.938 1 79.38 95 GLY A O 1
ATOM 695 N N . ALA A 1 96 ? 1.536 37.969 19.594 1 79.31 96 ALA A N 1
ATOM 696 C CA . ALA A 1 96 ? 2.686 37.781 20.484 1 79.31 96 ALA A CA 1
ATOM 697 C C . ALA A 1 96 ? 2.408 36.719 21.547 1 79.31 96 ALA A C 1
ATOM 699 O O . ALA A 1 96 ? 3.336 36.219 22.172 1 79.31 96 ALA A O 1
ATOM 700 N N . ASP A 1 97 ? 1.22 36.438 21.75 1 74.81 97 ASP A N 1
ATOM 701 C CA . ASP A 1 97 ? 0.872 35.406 22.703 1 74.81 97 ASP A CA 1
ATOM 702 C C . ASP A 1 97 ? 1.051 34 22.094 1 74.81 97 ASP A C 1
ATOM 704 O O . ASP A 1 97 ? 0.867 33 22.766 1 74.81 97 ASP A O 1
ATOM 708 N N . GLY A 1 98 ? 1.356 33.969 20.812 1 74.5 98 GLY A N 1
ATOM 709 C CA . GLY A 1 98 ? 1.598 32.688 20.172 1 74.5 98 GLY A CA 1
ATOM 710 C C . GLY A 1 98 ? 0.352 32.094 19.547 1 74.5 98 GLY A C 1
ATOM 711 O O . GLY A 1 98 ? 0.388 30.984 19.016 1 74.5 98 GLY A O 1
ATOM 712 N N . ASN A 1 99 ? -0.715 32.875 19.641 1 74.12 99 ASN A N 1
ATOM 713 C CA . ASN A 1 99 ? -1.967 32.406 19.078 1 74.12 99 ASN A CA 1
ATOM 714 C C . ASN A 1 99 ? -2.223 33 17.703 1 74.12 99 ASN A C 1
ATOM 716 O O . ASN A 1 99 ? -1.834 34.125 17.422 1 74.12 99 ASN A O 1
ATOM 720 N N . ASN A 1 100 ? -2.834 32.125 16.891 1 78.12 100 ASN A N 1
ATOM 721 C CA . ASN A 1 100 ? -3.223 32.625 15.57 1 78.12 100 ASN A CA 1
ATOM 722 C C . ASN A 1 100 ? -4.598 33.281 15.594 1 78.12 100 ASN A C 1
ATOM 724 O O . ASN A 1 100 ? -5.504 32.812 16.281 1 78.12 100 ASN A O 1
ATOM 728 N N . TYR A 1 101 ? -4.602 34.406 14.844 1 75.12 101 TYR A N 1
ATOM 729 C CA . TYR A 1 101 ? -5.852 35.156 14.742 1 75.12 101 TYR A CA 1
ATOM 730 C C . TYR A 1 101 ? -6.25 35.344 13.281 1 75.12 101 TYR A C 1
ATOM 732 O O . TYR A 1 101 ? -5.391 35.531 12.414 1 75.12 101 TYR A O 1
ATOM 740 N N . LEU A 1 102 ? -7.539 35.219 13.008 1 74.81 102 LEU A N 1
ATOM 741 C CA . LEU A 1 102 ? -8.016 35.438 11.648 1 74.81 102 LEU A CA 1
ATOM 742 C C . LEU A 1 102 ? -7.727 36.875 11.203 1 74.81 102 LEU A C 1
ATOM 744 O O . LEU A 1 102 ? -7.523 37.125 10.016 1 74.81 102 LEU A O 1
ATOM 748 N N . SER A 1 103 ? -7.789 37.688 12.125 1 75.31 103 SER A N 1
ATOM 749 C CA . SER A 1 103 ? -7.504 39.094 11.898 1 75.31 103 SER A CA 1
ATOM 750 C C . SER A 1 103 ? -7.016 39.75 13.18 1 75.31 103 SER A C 1
ATOM 752 O O . SER A 1 103 ? -7.348 39.312 14.281 1 75.31 103 SER A O 1
ATOM 754 N N . PRO A 1 104 ? -6.211 40.781 12.945 1 78.44 104 PRO A N 1
ATOM 755 C CA . PRO A 1 104 ? -5.77 41.531 14.125 1 78.44 104 PRO A CA 1
ATOM 756 C C . PRO A 1 104 ? -6.93 42.156 14.906 1 78.44 104 PRO A C 1
ATOM 758 O O . PRO A 1 104 ? -6.785 42.469 16.094 1 78.44 104 PRO A O 1
ATOM 761 N N . CYS A 1 105 ? -8.039 42.281 14.211 1 75 105 CYS A N 1
ATOM 762 C CA . CYS A 1 105 ? -9.211 42.875 14.875 1 75 105 CYS A CA 1
ATOM 763 C C . CYS A 1 105 ? -9.688 41.969 16.016 1 75 105 CYS A C 1
ATOM 765 O O . CYS A 1 105 ? -10.211 42.469 17.016 1 75 105 CYS A O 1
ATOM 767 N N . TYR A 1 106 ? -9.43 40.75 15.805 1 76.44 106 TYR A N 1
ATOM 768 C CA . TYR A 1 106 ? -9.891 39.844 16.828 1 76.44 106 TYR A CA 1
ATOM 769 C C . TYR A 1 106 ? -9.016 39.906 18.078 1 76.44 106 TYR A C 1
ATOM 771 O O . TYR A 1 106 ? -9.414 39.5 19.156 1 76.44 106 TYR A O 1
ATOM 779 N N . ALA A 1 107 ? -7.949 40.562 17.922 1 78.94 107 ALA A N 1
ATOM 780 C CA . ALA A 1 107 ? -7.062 40.75 19.062 1 78.94 107 ALA A CA 1
ATOM 781 C C . ALA A 1 107 ? -7.16 42.156 19.609 1 78.94 107 ALA A C 1
ATOM 783 O O . ALA A 1 107 ? -6.41 42.531 20.5 1 78.94 107 ALA A O 1
ATOM 784 N N . GLY A 1 108 ? -8.055 42.969 18.984 1 78.25 108 GLY A N 1
ATOM 785 C CA . GLY A 1 108 ? -8.266 44.344 19.484 1 78.25 108 GLY A CA 1
ATOM 786 C C . GLY A 1 108 ? -7.129 45.281 19.141 1 78.25 108 GLY A C 1
ATOM 787 O O . GLY A 1 108 ? -6.809 46.188 19.922 1 78.25 108 GLY A O 1
ATOM 788 N N . CYS A 1 109 ? -6.504 44.969 18.078 1 79.25 109 CYS A N 1
ATOM 789 C CA . CYS A 1 109 ? -5.406 45.844 17.688 1 79.25 109 CYS A CA 1
ATOM 790 C C . CYS A 1 109 ? -5.938 47.188 17.203 1 79.25 109 CYS A C 1
ATOM 792 O O . CYS A 1 109 ? -6.969 47.25 16.531 1 79.25 109 CYS A O 1
ATOM 794 N N . GLN A 1 110 ? -5.25 48.281 17.516 1 76.31 110 GLN A N 1
ATOM 795 C CA . GLN A 1 110 ? -5.75 49.625 17.25 1 76.31 110 GLN A CA 1
ATOM 796 C C . GLN A 1 110 ? -4.852 50.344 16.266 1 76.31 110 GLN A C 1
ATOM 798 O O . GLN A 1 110 ? -5.262 51.344 15.664 1 76.31 110 GLN A O 1
ATOM 803 N N . SER A 1 111 ? -3.643 49.875 16.062 1 75.25 111 SER A N 1
ATOM 804 C CA . SER A 1 111 ? -2.727 50.594 15.195 1 75.25 111 SER A CA 1
ATOM 805 C C . SER A 1 111 ? -1.862 49.656 14.375 1 75.25 111 SER A C 1
ATOM 807 O O . SER A 1 111 ? -1.717 48.469 14.727 1 75.25 111 SER A O 1
ATOM 809 N N . VAL A 1 112 ? -1.546 50.031 13.227 1 72.94 112 VAL A N 1
ATOM 810 C CA . VAL A 1 112 ? -0.621 49.312 12.344 1 72.94 112 VAL A CA 1
ATOM 811 C C . VAL A 1 112 ? 0.675 50.125 12.211 1 72.94 112 VAL A C 1
ATOM 813 O O . VAL A 1 112 ? 0.646 51.344 11.945 1 72.94 112 VAL A O 1
ATOM 816 N N . SER A 1 113 ? 1.771 49.594 12.789 1 66.44 113 SER A N 1
ATOM 817 C CA . SER A 1 113 ? 3.049 50.281 12.703 1 66.44 113 SER A CA 1
ATOM 818 C C . SER A 1 113 ? 3.857 49.812 11.5 1 66.44 113 SER A C 1
ATOM 820 O O . SER A 1 113 ? 4.18 48.625 11.383 1 66.44 113 SER A O 1
ATOM 822 N N . GLY A 1 114 ? 4.438 50.781 10.633 1 63.22 114 GLY A N 1
ATOM 823 C CA . GLY A 1 114 ? 5.438 50.656 9.586 1 63.22 114 GLY A CA 1
ATOM 824 C C . GLY A 1 114 ? 4.961 49.844 8.398 1 63.22 114 GLY A C 1
ATOM 825 O O . GLY A 1 114 ? 3.793 49.469 8.336 1 63.22 114 GLY A O 1
ATOM 826 N N . LYS A 1 115 ? 5.828 49.812 7.438 1 56.72 115 LYS A N 1
ATOM 827 C CA . LYS A 1 115 ? 5.645 49.094 6.172 1 56.72 115 LYS A CA 1
ATOM 828 C C . LYS A 1 115 ? 5.41 47.594 6.395 1 56.72 115 LYS A C 1
ATOM 830 O O . LYS A 1 115 ? 5.062 46.875 5.465 1 56.72 115 LYS A O 1
ATOM 835 N N . VAL A 1 116 ? 5.816 47.125 7.605 1 60.53 116 VAL A N 1
ATOM 836 C CA . VAL A 1 116 ? 5.734 45.688 7.832 1 60.53 116 VAL A CA 1
ATOM 837 C C . VAL A 1 116 ? 4.465 45.375 8.609 1 60.53 116 VAL A C 1
ATOM 839 O O . VAL A 1 116 ? 4.082 46.094 9.523 1 60.53 116 VAL A O 1
ATOM 842 N N . ASN A 1 117 ? 3.375 45 8.141 1 68.31 117 ASN A N 1
ATOM 843 C CA . ASN A 1 117 ? 2.072 44.531 8.617 1 68.31 117 ASN A CA 1
ATOM 844 C C . ASN A 1 117 ? 2.135 44.062 10.062 1 68.31 117 ASN A C 1
ATOM 846 O O . ASN A 1 117 ? 1.783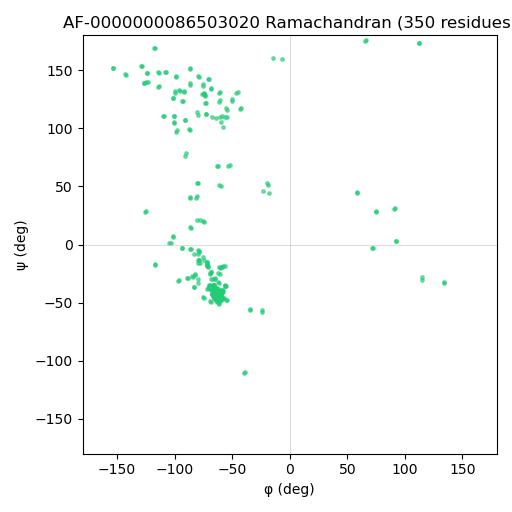 42.906 10.359 1 68.31 117 ASN A O 1
ATOM 850 N N . ILE A 1 118 ? 2.848 44.906 10.93 1 77.44 118 ILE A N 1
ATOM 851 C CA . ILE A 1 118 ? 2.822 44.656 12.367 1 77.44 118 ILE A CA 1
ATOM 852 C C . ILE A 1 118 ? 1.71 45.469 13.016 1 77.44 118 ILE A C 1
ATOM 854 O O . ILE A 1 118 ? 1.682 46.688 12.906 1 77.44 118 ILE A O 1
ATOM 858 N N . HIS A 1 119 ? 0.907 44.75 13.648 1 80.88 119 HIS A N 1
ATOM 859 C CA . HIS A 1 119 ? -0.179 45.406 14.383 1 80.88 119 HIS A CA 1
ATOM 860 C C . HIS A 1 119 ? 0.19 45.594 15.852 1 80.88 119 HIS A C 1
ATOM 862 O O . HIS A 1 119 ? 0.814 44.719 16.453 1 80.88 119 HIS A O 1
ATOM 868 N N . THR A 1 120 ? -0.072 46.812 16.312 1 81.06 120 THR A N 1
ATOM 869 C CA . THR A 1 120 ? 0.306 47.125 17.688 1 81.06 120 THR A CA 1
ATOM 870 C C . THR A 1 120 ? -0.927 47.469 18.531 1 81.06 120 THR A C 1
ATOM 872 O O . THR A 1 120 ? -2.029 47.594 17.984 1 81.06 120 THR A O 1
ATOM 875 N N . GLU A 1 121 ? -0.751 47.562 19.844 1 81.25 121 GLU A N 1
ATOM 876 C CA . GLU A 1 121 ? -1.78 47.875 20.828 1 81.25 121 GLU A CA 1
ATOM 877 C C . GLU A 1 121 ? -2.922 46.875 20.781 1 81.25 121 GLU A C 1
ATOM 879 O O . GLU A 1 121 ? -4.094 47.25 20.719 1 81.25 121 GLU A O 1
ATOM 884 N N . CYS A 1 122 ? -2.455 45.688 20.703 1 81.38 122 CYS A N 1
ATOM 885 C CA . CYS A 1 122 ? -3.432 44.594 20.703 1 81.38 122 CYS A CA 1
ATOM 886 C C . CYS A 1 122 ? -3.779 44.188 22.141 1 81.38 122 CYS A C 1
ATOM 888 O O . CYS A 1 122 ? -3.039 43.438 22.766 1 81.38 122 CYS A O 1
ATOM 890 N N . SER A 1 123 ? -4.852 44.656 22.656 1 77.31 123 SER A N 1
ATOM 891 C CA . SER A 1 123 ? -5.227 44.469 24.062 1 77.31 123 SER A CA 1
ATOM 892 C C . SER A 1 123 ? -5.797 43.094 24.312 1 77.31 123 SER A C 1
ATOM 894 O O . SER A 1 123 ? -5.875 42.625 25.453 1 77.31 123 SER A O 1
ATOM 896 N N . GLY A 1 124 ? -6.156 42.438 23.281 1 75.81 124 GLY A N 1
ATOM 897 C CA . GLY A 1 124 ? -6.789 41.125 23.438 1 75.81 124 GLY A CA 1
ATOM 898 C C . GLY A 1 124 ? -5.789 40 23.547 1 75.81 124 GLY A C 1
ATOM 899 O O . GLY A 1 124 ? -6.176 38.844 23.734 1 75.81 124 GLY A O 1
ATOM 900 N N . LEU A 1 125 ? -4.523 40.312 23.406 1 79 125 LEU A N 1
ATOM 901 C CA . LEU A 1 125 ? -3.521 39.25 23.484 1 79 125 LEU A CA 1
ATOM 902 C C . LEU A 1 125 ? -3.352 38.781 24.922 1 79 125 LEU A C 1
ATOM 904 O O . LEU A 1 125 ? -3.301 39.594 25.844 1 79 125 LEU A O 1
ATOM 908 N N . THR A 1 126 ? -3.602 37.438 25.047 1 69.88 126 THR A N 1
ATOM 909 C CA . THR A 1 126 ? -3.516 36.844 26.391 1 69.88 126 THR A CA 1
ATOM 910 C C . THR A 1 126 ? -2.061 36.719 26.828 1 69.88 126 THR A C 1
ATOM 912 O O . THR A 1 126 ? -1.261 36.062 26.141 1 69.88 126 THR A O 1
ATOM 915 N N . GLY A 1 127 ? -1.757 37.188 27.969 1 64.75 127 GLY A N 1
ATOM 916 C CA . GLY A 1 127 ? -0.533 36.906 28.703 1 64.75 127 GLY A CA 1
ATOM 917 C C . GLY A 1 127 ? 0.694 37.562 28.094 1 64.75 127 GLY A C 1
ATOM 918 O O . GLY A 1 127 ? 1.822 37.25 28.5 1 64.75 127 GLY A O 1
ATOM 919 N N . SER A 1 128 ? 0.573 38.281 26.922 1 64.44 128 SER A N 1
ATOM 920 C CA . SER A 1 128 ? 1.801 38.844 26.359 1 64.44 128 SER A CA 1
ATOM 921 C C . SER A 1 128 ? 1.945 40.344 26.703 1 64.44 128 SER A C 1
ATOM 923 O O . SER A 1 128 ? 0.958 41.062 26.719 1 64.44 128 SER A O 1
ATOM 925 N N . THR A 1 129 ? 3.088 40.562 27.156 1 71.75 129 THR A N 1
ATOM 926 C CA . THR A 1 129 ? 3.426 41.969 27.406 1 71.75 129 THR A CA 1
ATOM 927 C C . THR A 1 129 ? 3.555 42.719 26.094 1 71.75 129 THR A C 1
ATOM 929 O O . THR A 1 129 ? 3.354 43.938 26.047 1 71.75 129 THR A O 1
ATOM 932 N N . ASN A 1 130 ? 3.854 41.938 25.016 1 75.75 130 ASN A N 1
ATOM 933 C CA . ASN A 1 130 ? 3.953 42.531 23.688 1 75.75 130 ASN A CA 1
ATOM 934 C C . ASN A 1 130 ? 2.611 42.5 22.969 1 75.75 130 ASN A C 1
ATOM 936 O O . ASN A 1 130 ? 2.062 41.406 22.703 1 75.75 130 ASN A O 1
ATOM 940 N N . MET A 1 131 ? 2.02 43.656 22.875 1 81.06 131 MET A N 1
ATOM 941 C CA . MET A 1 131 ? 0.704 43.812 22.25 1 81.06 131 MET A CA 1
ATOM 942 C C . MET A 1 131 ? 0.827 44 20.75 1 81.06 131 MET A C 1
ATOM 944 O O . MET A 1 131 ? 0.211 44.906 20.188 1 81.06 131 MET A O 1
ATOM 948 N N . THR A 1 132 ? 1.74 43.219 20.188 1 84 132 THR A N 1
ATOM 949 C CA . THR A 1 132 ? 1.934 43.312 18.734 1 84 132 THR A CA 1
ATOM 950 C C . THR A 1 132 ? 1.519 42 18.062 1 84 132 THR A C 1
ATOM 952 O O . THR A 1 132 ? 1.479 40.969 18.719 1 84 132 THR A O 1
ATOM 955 N N . MET A 1 133 ? 1.079 42.156 16.969 1 83.12 133 MET A N 1
ATOM 956 C CA . MET A 1 133 ? 0.769 41.031 16.109 1 83.12 133 MET A CA 1
ATOM 957 C C . MET A 1 133 ? 1.448 41.156 14.758 1 83.12 133 MET A C 1
ATOM 959 O O . MET A 1 133 ? 1.639 42.281 14.266 1 83.12 133 MET A O 1
ATOM 963 N N . THR A 1 134 ? 1.914 40.094 14.328 1 81.12 134 THR A N 1
ATOM 964 C CA . THR A 1 134 ? 2.527 40.062 13 1 81.12 134 THR A CA 1
ATOM 965 C C . THR A 1 134 ? 1.636 39.312 12.008 1 81.12 134 THR A C 1
ATOM 967 O O . THR A 1 134 ? 0.861 38.438 12.398 1 81.12 134 THR A O 1
ATOM 970 N N . SER A 1 135 ? 1.74 39.781 10.727 1 75.81 135 SER A N 1
ATOM 971 C CA . SER A 1 135 ? 0.959 39.125 9.688 1 75.81 135 SER A CA 1
ATOM 972 C C . SER A 1 135 ? 1.467 37.719 9.438 1 75.81 135 SER A C 1
ATOM 974 O O . SER A 1 135 ? 2.676 37.469 9.438 1 75.81 135 SER A O 1
ATOM 976 N N . GLY A 1 136 ? 0.523 36.844 9.359 1 73.06 136 GLY A N 1
ATOM 977 C CA . GLY A 1 136 ? 0.846 35.438 9.125 1 73.06 136 GLY A CA 1
ATOM 978 C C . GLY A 1 136 ? 0.548 34.562 10.312 1 73.06 136 GLY A C 1
ATOM 979 O O . GLY A 1 136 ? 0.094 35.031 11.359 1 73.06 136 GLY A O 1
ATOM 980 N N . LEU A 1 137 ? 0.689 33.281 10.125 1 70.56 137 LEU A N 1
ATOM 981 C CA . LEU A 1 137 ? 0.485 32.312 11.195 1 70.56 137 LEU A CA 1
ATOM 982 C C . LEU A 1 137 ? 1.714 32.25 12.102 1 70.56 137 LEU A C 1
ATOM 984 O O . LEU A 1 137 ? 2.834 32.5 11.648 1 70.56 137 LEU A O 1
ATOM 988 N N . CYS A 1 138 ? 1.36 32.031 13.367 1 69.31 138 CYS A N 1
ATOM 989 C CA . CYS A 1 138 ? 2.459 31.859 14.312 1 69.31 138 CYS A CA 1
ATOM 990 C C . CYS A 1 138 ? 3.322 30.656 13.938 1 69.31 138 CYS A C 1
ATOM 992 O O . CYS A 1 138 ? 2.832 29.703 13.352 1 69.31 138 CYS A O 1
ATOM 994 N N . ASP A 1 139 ? 4.555 30.906 13.922 1 59.44 139 ASP A N 1
ATOM 995 C CA . ASP A 1 139 ? 5.473 29.812 13.617 1 59.44 139 ASP A CA 1
ATOM 996 C C . ASP A 1 139 ? 5.227 28.609 14.531 1 59.44 139 ASP A C 1
ATOM 998 O O . ASP A 1 139 ? 5.309 28.734 15.758 1 59.44 139 ASP A O 1
ATOM 1002 N N . SER A 1 140 ? 4.129 27.953 14.422 1 59.16 140 SER A N 1
ATOM 1003 C CA . SER A 1 140 ? 4.039 26.719 15.188 1 59.16 140 SER A CA 1
ATOM 1004 C C . SER A 1 140 ? 5.18 25.766 14.836 1 59.16 140 SER A C 1
ATOM 1006 O O . SER A 1 140 ? 5.672 25.781 13.703 1 59.16 140 SER A O 1
ATOM 1008 N N . ASP A 1 141 ? 6.195 25.516 15.766 1 64.12 141 ASP A N 1
ATOM 1009 C CA . ASP A 1 141 ? 7.352 24.656 15.523 1 64.12 141 ASP A CA 1
ATOM 1010 C C . ASP A 1 141 ? 6.914 23.219 15.227 1 64.12 141 ASP A C 1
ATOM 1012 O O . ASP A 1 141 ? 6.953 22.359 16.094 1 64.12 141 ASP A O 1
ATOM 1016 N N . CYS A 1 142 ? 5.949 23.047 14.242 1 74.31 142 CYS A N 1
ATOM 1017 C CA . CYS A 1 142 ? 5.582 21.672 13.898 1 74.31 142 CYS A CA 1
ATOM 1018 C C . CYS A 1 142 ? 6.633 21.031 13 1 74.31 142 CYS A C 1
ATOM 1020 O O . CYS A 1 142 ? 6.336 20.094 12.266 1 74.31 142 CYS A O 1
ATOM 1022 N N . TYR A 1 143 ? 7.789 21.625 13.078 1 78.25 143 TYR A N 1
ATOM 1023 C CA . TYR A 1 143 ? 8.883 21.062 12.281 1 78.25 143 TYR A CA 1
ATOM 1024 C C . TYR A 1 143 ? 9.211 19.641 12.727 1 78.25 143 TYR A C 1
ATOM 1026 O O . TYR A 1 143 ? 9.438 18.766 11.898 1 78.25 143 TYR A O 1
ATOM 1034 N N . ARG A 1 144 ? 9.211 19.516 14.07 1 80.88 144 ARG A N 1
ATOM 1035 C CA . ARG A 1 144 ? 9.516 18.188 14.594 1 80.88 144 ARG A CA 1
ATOM 1036 C C . ARG A 1 144 ? 8.453 17.172 14.172 1 80.88 144 ARG A C 1
ATOM 1038 O O . ARG A 1 144 ? 8.781 16.047 13.797 1 80.88 144 ARG A O 1
ATOM 1045 N N . ASN A 1 145 ? 7.168 17.578 14.125 1 83.75 145 ASN A N 1
ATOM 1046 C CA . ASN A 1 145 ? 6.09 16.688 13.703 1 83.75 145 ASN A CA 1
ATOM 1047 C C . ASN A 1 145 ? 6.168 16.391 12.203 1 83.75 145 ASN A C 1
ATOM 1049 O O . ASN A 1 145 ? 5.918 15.258 11.781 1 83.75 145 ASN A O 1
ATOM 1053 N N . PHE A 1 146 ? 6.586 17.453 11.461 1 87.69 146 PHE A N 1
ATOM 1054 C CA . PHE A 1 146 ? 6.742 17.266 10.023 1 87.69 146 PHE A CA 1
ATOM 1055 C C . PHE A 1 146 ? 7.805 16.219 9.727 1 87.69 146 PHE A C 1
ATOM 1057 O O . PHE A 1 146 ? 7.586 15.312 8.922 1 87.69 146 PHE A O 1
ATOM 1064 N N . VAL A 1 147 ? 8.914 16.328 10.414 1 89.56 147 VAL A N 1
ATOM 1065 C CA . VAL A 1 147 ? 9.992 15.367 10.203 1 89.56 147 VAL A CA 1
ATOM 1066 C C . VAL A 1 147 ? 9.508 13.961 10.578 1 89.56 147 VAL A C 1
ATOM 1068 O O . VAL A 1 147 ? 9.789 12.992 9.867 1 89.56 147 VAL A O 1
ATOM 1071 N N . LEU A 1 148 ? 8.82 13.789 11.672 1 90.75 148 LEU A N 1
ATOM 1072 C CA . LEU A 1 148 ? 8.273 12.508 12.109 1 90.75 148 LEU A CA 1
ATOM 1073 C C . LEU A 1 148 ? 7.332 11.938 11.055 1 90.75 148 LEU A C 1
ATOM 1075 O O . LEU A 1 148 ? 7.395 10.742 10.742 1 90.75 148 LEU A O 1
ATOM 1079 N N . TYR A 1 149 ? 6.527 12.82 10.469 1 92.5 149 TYR A N 1
ATOM 1080 C CA . TYR A 1 149 ? 5.586 12.367 9.445 1 92.5 149 TYR A CA 1
ATOM 1081 C C . TYR A 1 149 ? 6.316 11.898 8.195 1 92.5 149 TYR A C 1
ATOM 1083 O O . TYR A 1 149 ? 5.91 10.922 7.566 1 92.5 149 TYR A O 1
ATOM 1091 N N . VAL A 1 150 ? 7.355 12.547 7.863 1 93.94 150 VAL A N 1
ATOM 1092 C CA . VAL A 1 150 ? 8.148 12.172 6.695 1 93.94 150 VAL A CA 1
ATOM 1093 C C . VAL A 1 150 ? 8.781 10.797 6.922 1 93.94 150 VAL A C 1
ATOM 1095 O O . VAL A 1 150 ? 8.773 9.953 6.027 1 93.94 150 VAL A O 1
ATOM 1098 N N . VAL A 1 151 ? 9.273 10.602 8.094 1 94.88 151 VAL A N 1
ATOM 1099 C CA . VAL A 1 151 ? 9.898 9.328 8.422 1 94.88 151 VAL A CA 1
ATOM 1100 C C . VAL A 1 151 ? 8.852 8.211 8.391 1 94.88 151 VAL A C 1
ATOM 1102 O O . VAL A 1 151 ? 9.086 7.148 7.809 1 94.88 151 VAL A O 1
ATOM 1105 N N . LEU A 1 152 ? 7.703 8.43 9 1 94.69 152 LEU A N 1
ATOM 1106 C CA . LEU A 1 152 ? 6.629 7.445 8.992 1 94.69 152 LEU A CA 1
ATOM 1107 C C . LEU A 1 152 ? 6.188 7.129 7.562 1 94.69 152 LEU A C 1
ATOM 1109 O O . LEU A 1 152 ? 5.969 5.969 7.219 1 94.69 152 LEU A O 1
ATOM 1113 N N . HIS A 1 153 ? 6.07 8.148 6.785 1 94.5 153 HIS A N 1
ATOM 1114 C CA . HIS A 1 153 ? 5.691 7.984 5.387 1 94.5 153 HIS A CA 1
ATOM 1115 C C . HIS A 1 153 ? 6.742 7.188 4.621 1 94.5 153 HIS A C 1
ATOM 1117 O O . HIS A 1 153 ? 6.402 6.344 3.791 1 94.5 153 HIS A O 1
ATOM 1123 N N . ALA A 1 154 ? 8 7.434 4.883 1 95.81 154 ALA A N 1
ATOM 1124 C CA . ALA A 1 154 ? 9.086 6.688 4.254 1 95.81 154 ALA A CA 1
ATOM 1125 C C . ALA A 1 154 ? 9.023 5.207 4.621 1 95.81 154 ALA A C 1
ATOM 1127 O O . ALA A 1 154 ? 9.148 4.34 3.756 1 95.81 154 ALA A O 1
ATOM 1128 N N . VAL A 1 155 ? 8.812 4.949 5.852 1 96.62 155 VAL A N 1
ATOM 1129 C CA . VAL A 1 155 ? 8.734 3.572 6.332 1 96.62 155 VAL A CA 1
ATOM 1130 C C . VAL A 1 155 ? 7.527 2.873 5.711 1 96.62 155 VAL A C 1
ATOM 1132 O O . VAL A 1 155 ? 7.629 1.73 5.258 1 96.62 155 VAL A O 1
ATOM 1135 N N . GLN A 1 156 ? 6.395 3.545 5.664 1 93.88 156 GLN A N 1
ATOM 1136 C CA . GLN A 1 156 ? 5.184 2.975 5.082 1 93.88 156 GLN A CA 1
ATOM 1137 C C . GLN A 1 156 ? 5.379 2.664 3.6 1 93.88 156 GLN A C 1
ATOM 1139 O O . GLN A 1 156 ? 4.984 1.597 3.127 1 93.88 156 GLN A O 1
ATOM 1144 N N . SER A 1 157 ? 5.988 3.604 2.861 1 92.69 157 SER A N 1
ATOM 1145 C CA . SER A 1 157 ? 6.246 3.387 1.441 1 92.69 157 SER A CA 1
ATOM 1146 C C . SER A 1 157 ? 7.191 2.211 1.224 1 92.69 157 SER A C 1
ATOM 1148 O O . SER A 1 157 ? 7.016 1.431 0.285 1 92.69 157 SER A O 1
ATOM 1150 N N . THR A 1 158 ? 8.156 2.078 2.059 1 95.56 158 THR A N 1
ATOM 1151 C CA . THR A 1 158 ? 9.094 0.961 1.985 1 95.56 158 THR A CA 1
ATOM 1152 C C . THR A 1 158 ? 8.383 -0.359 2.268 1 95.56 158 THR A C 1
ATOM 1154 O O . THR A 1 158 ? 8.562 -1.335 1.535 1 95.56 158 THR A O 1
ATOM 1157 N N . LEU A 1 159 ? 7.559 -0.419 3.275 1 94.62 159 LEU A N 1
ATOM 1158 C CA . LEU A 1 159 ? 6.82 -1.624 3.641 1 94.62 159 LEU A CA 1
ATOM 1159 C C . LEU A 1 159 ? 5.902 -2.064 2.506 1 94.62 159 LEU A C 1
ATOM 1161 O O . LEU A 1 159 ? 5.848 -3.248 2.17 1 94.62 159 LEU A O 1
ATOM 1165 N N . TYR A 1 160 ? 5.258 -1.175 1.848 1 88.81 160 TYR A N 1
ATOM 1166 C CA . TYR A 1 160 ? 4.359 -1.494 0.745 1 88.81 160 TYR A CA 1
ATOM 1167 C C . TYR A 1 160 ? 5.121 -2.115 -0.42 1 88.81 160 TYR A C 1
ATOM 1169 O O . TYR A 1 160 ? 4.68 -3.113 -0.995 1 88.81 160 TYR A O 1
ATOM 1177 N N . SER A 1 161 ? 6.273 -1.574 -0.717 1 91.56 161 SER A N 1
ATOM 1178 C CA . SER A 1 161 ? 7.023 -2.045 -1.876 1 91.56 161 SER A CA 1
ATOM 1179 C C . SER A 1 161 ? 7.758 -3.348 -1.568 1 91.56 161 SER A C 1
ATOM 1181 O O . SER A 1 161 ? 8.18 -4.062 -2.482 1 91.56 161 SER A O 1
ATOM 1183 N N . MET A 1 162 ? 7.855 -3.705 -0.341 1 94.31 162 MET A N 1
ATOM 1184 C CA . MET A 1 162 ? 8.523 -4.93 0.085 1 94.31 162 MET A CA 1
ATOM 1185 C C . MET A 1 162 ? 7.703 -6.156 -0.286 1 94.31 162 MET A C 1
ATOM 1187 O O . MET A 1 162 ? 8.227 -7.273 -0.331 1 94.31 162 MET A O 1
ATOM 1191 N N . SER A 1 163 ? 6.484 -6.051 -0.581 1 92.69 163 SER A N 1
ATOM 1192 C CA . SER A 1 163 ? 5.609 -7.18 -0.892 1 92.69 163 SER A CA 1
ATOM 1193 C C . SER A 1 163 ? 5.559 -7.441 -2.393 1 92.69 163 SER A C 1
ATOM 1195 O O . SER A 1 163 ? 4.977 -8.43 -2.836 1 92.69 163 SER A O 1
ATOM 1197 N N . SER A 1 164 ? 6.207 -6.664 -3.225 1 90.75 164 SER A N 1
ATOM 1198 C CA . SER A 1 164 ? 6.02 -6.699 -4.672 1 90.75 164 SER A CA 1
ATOM 1199 C C . SER A 1 164 ? 6.559 -7.996 -5.266 1 90.75 164 SER A C 1
ATOM 1201 O O . SER A 1 164 ? 5.871 -8.664 -6.047 1 90.75 164 SER A O 1
ATOM 1203 N N . ILE A 1 165 ? 7.75 -8.383 -4.945 1 91.81 165 ILE A N 1
ATOM 1204 C CA . ILE A 1 165 ? 8.359 -9.562 -5.551 1 91.81 165 ILE A CA 1
ATOM 1205 C C . ILE A 1 165 ? 7.734 -10.828 -4.969 1 91.81 165 ILE A C 1
ATOM 1207 O O . ILE A 1 165 ? 7.328 -11.727 -5.711 1 91.81 165 ILE A O 1
ATOM 1211 N N . PRO A 1 166 ? 7.547 -10.953 -3.625 1 93.19 166 PRO A N 1
ATOM 1212 C CA . PRO A 1 166 ? 6.848 -12.117 -3.086 1 93.19 166 PRO A CA 1
ATOM 1213 C C . PRO A 1 166 ? 5.465 -12.312 -3.701 1 93.19 166 PRO A C 1
ATOM 1215 O O . PRO A 1 166 ? 5.035 -13.453 -3.914 1 93.19 166 PRO A O 1
ATOM 1218 N N . MET A 1 167 ? 4.781 -11.234 -3.996 1 91.75 167 MET A N 1
ATOM 1219 C CA . MET A 1 167 ? 3.467 -11.328 -4.629 1 91.75 167 MET A CA 1
ATOM 1220 C C . MET A 1 167 ? 3.572 -11.953 -6.016 1 91.75 167 MET A C 1
ATOM 1222 O O . MET A 1 167 ? 2.781 -12.828 -6.367 1 91.75 167 MET A O 1
ATOM 1226 N N . ARG A 1 168 ? 4.535 -11.477 -6.734 1 89.31 168 ARG A N 1
ATOM 1227 C CA . ARG A 1 168 ? 4.746 -12.023 -8.07 1 89.31 168 ARG A CA 1
ATOM 1228 C C . ARG A 1 168 ? 5.133 -13.492 -8.008 1 89.31 168 ARG A C 1
ATOM 1230 O O . ARG A 1 168 ? 4.621 -14.312 -8.781 1 89.31 168 ARG A O 1
ATOM 1237 N N . LEU A 1 169 ? 5.973 -13.906 -7.141 1 89.75 169 LEU A N 1
ATOM 1238 C CA . LEU A 1 169 ? 6.422 -15.289 -7.004 1 89.75 169 LEU A CA 1
ATOM 1239 C C . LEU A 1 169 ? 5.289 -16.172 -6.504 1 89.75 169 LEU A C 1
ATOM 1241 O O . LEU A 1 169 ? 5.18 -17.344 -6.914 1 89.75 169 LEU A O 1
ATOM 1245 N N . LEU A 1 170 ? 4.516 -15.633 -5.648 1 90 170 LEU A N 1
ATOM 1246 C CA . LEU A 1 170 ? 3.371 -16.375 -5.141 1 90 170 LEU A CA 1
ATOM 1247 C C . LEU A 1 170 ? 2.42 -16.75 -6.273 1 90 170 LEU A C 1
ATOM 1249 O O . LEU A 1 170 ? 2.031 -17.922 -6.406 1 90 170 LEU A O 1
ATOM 1253 N N . ILE A 1 171 ? 2.119 -15.789 -7.117 1 88.12 171 ILE A N 1
ATOM 1254 C CA . ILE A 1 171 ? 1.197 -16.016 -8.227 1 88.12 171 ILE A CA 1
ATOM 1255 C C . ILE A 1 171 ? 1.837 -16.969 -9.242 1 88.12 171 ILE A C 1
ATOM 1257 O O . ILE A 1 171 ? 1.177 -17.875 -9.758 1 88.12 171 ILE A O 1
ATOM 1261 N N . LEU A 1 172 ? 3.143 -16.812 -9.477 1 84.75 172 LEU A N 1
ATOM 1262 C CA . LEU A 1 172 ? 3.852 -17.688 -10.406 1 84.75 172 LEU A CA 1
ATOM 1263 C C . LEU A 1 172 ? 3.852 -19.125 -9.898 1 84.75 172 LEU A C 1
ATOM 1265 O O . LEU A 1 172 ? 3.67 -20.062 -10.688 1 84.75 172 LEU A O 1
ATOM 1269 N N . ARG A 1 173 ? 4.02 -19.234 -8.641 1 80.81 173 ARG A N 1
ATOM 1270 C CA . ARG A 1 173 ? 4.051 -20.578 -8.078 1 80.81 173 ARG A CA 1
ATOM 1271 C C . ARG A 1 173 ? 2.689 -21.266 -8.195 1 80.81 173 ARG A C 1
ATOM 1273 O O . ARG A 1 173 ? 2.609 -22.469 -8.398 1 80.81 173 ARG A O 1
ATOM 1280 N N . TYR A 1 174 ? 1.657 -20.484 -8.047 1 80.69 174 TYR A N 1
ATOM 1281 C CA . TYR A 1 174 ? 0.323 -21.062 -8.18 1 80.69 174 TYR A CA 1
ATOM 1282 C C . TYR A 1 174 ? 0.022 -21.422 -9.625 1 80.69 174 TYR A C 1
ATOM 1284 O O . TYR A 1 174 ? -0.583 -22.453 -9.906 1 80.69 174 TYR A O 1
ATOM 1292 N N . VAL A 1 175 ? 0.447 -20.656 -10.469 1 76.19 175 VAL A N 1
ATOM 1293 C CA . VAL A 1 175 ? 0.025 -20.828 -11.859 1 76.19 175 VAL A CA 1
ATOM 1294 C C . VAL A 1 175 ? 0.976 -21.781 -12.578 1 76.19 175 VAL A C 1
ATOM 1296 O O . VAL A 1 175 ? 0.599 -22.406 -13.562 1 76.19 175 VAL A O 1
ATOM 1299 N N . LEU A 1 176 ? 2.164 -21.844 -12.188 1 71.06 176 LEU A N 1
ATOM 1300 C CA . LEU A 1 176 ? 3.115 -22.719 -12.867 1 71.06 176 LEU A CA 1
ATOM 1301 C C . LEU A 1 176 ? 3.238 -24.062 -12.141 1 71.06 176 LEU A C 1
ATOM 1303 O O . LEU A 1 176 ? 3.635 -25.062 -12.75 1 71.06 176 LEU A O 1
ATOM 1307 N N . LEU A 1 177 ? 3.061 -24.109 -10.883 1 61.91 177 LEU A N 1
ATOM 1308 C CA . LEU A 1 177 ? 3.271 -25.344 -10.133 1 61.91 177 LEU A CA 1
ATOM 1309 C C . LEU A 1 177 ? 1.968 -25.828 -9.508 1 61.91 177 LEU A C 1
ATOM 1311 O O . LEU A 1 177 ? 1.738 -27.031 -9.391 1 61.91 177 LEU A O 1
ATOM 1315 N N . MET B 1 1 ? 1.149 -21.688 -18.094 1 66.38 1 MET B N 1
ATOM 1316 C CA . MET B 1 1 ? 1.293 -20.281 -18.484 1 66.38 1 MET B CA 1
ATOM 1317 C C . MET B 1 1 ? 2.744 -19.828 -18.359 1 66.38 1 MET B C 1
ATOM 1319 O O . MET B 1 1 ? 3.502 -20.375 -17.562 1 66.38 1 MET B O 1
ATOM 1323 N N . ASP B 1 2 ? 3.094 -18.875 -19.344 1 74 2 ASP B N 1
ATOM 1324 C CA . ASP B 1 2 ? 4.461 -18.375 -19.406 1 74 2 ASP B CA 1
ATOM 1325 C C . ASP B 1 2 ? 4.734 -17.391 -18.281 1 74 2 ASP B C 1
ATOM 1327 O O . ASP B 1 2 ? 3.926 -16.5 -18.016 1 74 2 ASP B O 1
ATOM 1331 N N . SER B 1 3 ? 5.887 -17.719 -17.609 1 81.81 3 SER B N 1
ATOM 1332 C CA . SER B 1 3 ? 6.273 -16.859 -16.484 1 81.81 3 SER B CA 1
ATOM 1333 C C . SER B 1 3 ? 6.41 -15.406 -16.922 1 81.81 3 SER B C 1
ATOM 1335 O O . SER B 1 3 ? 6.082 -14.492 -16.156 1 81.81 3 SER B O 1
ATOM 1337 N N . ILE B 1 4 ? 6.879 -15.094 -18.125 1 85.12 4 ILE B N 1
ATOM 1338 C CA . ILE B 1 4 ? 7.074 -13.734 -18.625 1 85.12 4 ILE B CA 1
ATOM 1339 C C . ILE B 1 4 ? 5.723 -13.055 -18.812 1 85.12 4 ILE B C 1
ATOM 1341 O O . ILE B 1 4 ? 5.57 -11.867 -18.516 1 85.12 4 ILE B O 1
ATOM 1345 N N . VAL B 1 5 ? 4.734 -13.828 -19.297 1 86.06 5 VAL B N 1
ATOM 1346 C CA . VAL B 1 5 ? 3.393 -13.289 -19.5 1 86.06 5 VAL B CA 1
ATOM 1347 C C . VAL B 1 5 ? 2.764 -12.938 -18.156 1 86.06 5 VAL B C 1
ATOM 1349 O O . VAL B 1 5 ? 2.15 -11.875 -18.016 1 86.06 5 VAL B O 1
ATOM 1352 N N . VAL B 1 6 ? 3.002 -13.82 -17.188 1 86 6 VAL B N 1
ATOM 1353 C CA . VAL B 1 6 ? 2.463 -13.586 -15.844 1 86 6 VAL B CA 1
ATOM 1354 C C . VAL B 1 6 ? 3.098 -12.336 -15.242 1 86 6 VAL B C 1
ATOM 1356 O O . VAL B 1 6 ? 2.395 -11.461 -14.734 1 86 6 VAL B O 1
ATOM 1359 N N . SER B 1 7 ? 4.379 -12.164 -15.367 1 89.19 7 SER B N 1
ATOM 1360 C CA . SER B 1 7 ? 5.098 -11.031 -14.789 1 89.19 7 SER B CA 1
ATOM 1361 C C . SER B 1 7 ? 4.707 -9.719 -15.469 1 89.19 7 SER B C 1
ATOM 1363 O O . SER B 1 7 ? 4.523 -8.703 -14.797 1 89.19 7 SER B O 1
ATOM 1365 N N . ARG B 1 8 ? 4.605 -9.773 -16.719 1 92.31 8 ARG B N 1
ATOM 1366 C CA . ARG B 1 8 ? 4.227 -8.578 -17.469 1 92.31 8 ARG B CA 1
ATOM 1367 C C . ARG B 1 8 ? 2.801 -8.156 -17.125 1 92.31 8 ARG B C 1
ATOM 1369 O O . ARG B 1 8 ? 2.523 -6.965 -16.969 1 92.31 8 ARG B O 1
ATOM 1376 N N . THR B 1 9 ? 1.915 -9.062 -17.062 1 92.44 9 THR B N 1
ATOM 1377 C CA . THR B 1 9 ? 0.521 -8.773 -16.734 1 92.44 9 THR B CA 1
ATOM 1378 C C . THR B 1 9 ? 0.401 -8.156 -15.352 1 92.44 9 THR B C 1
ATOM 1380 O O . THR B 1 9 ? -0.326 -7.184 -15.156 1 92.44 9 THR B O 1
ATOM 1383 N N . LEU B 1 10 ? 1.168 -8.711 -14.398 1 92.56 10 LEU B N 1
ATOM 1384 C CA . LEU B 1 10 ? 1.107 -8.203 -13.039 1 92.56 10 LEU B CA 1
ATOM 1385 C C . LEU B 1 10 ? 1.705 -6.805 -12.953 1 92.56 10 LEU B C 1
ATOM 1387 O O . LEU B 1 10 ? 1.226 -5.965 -12.18 1 92.56 10 LEU B O 1
ATOM 1391 N N . GLY B 1 11 ? 2.732 -6.52 -13.711 1 90.62 11 GLY B N 1
ATOM 1392 C CA . GLY B 1 11 ? 3.275 -5.172 -13.773 1 90.62 11 GLY B CA 1
ATOM 1393 C C . GLY B 1 11 ? 2.303 -4.16 -14.352 1 90.62 11 GLY B C 1
ATOM 1394 O O . GLY B 1 11 ? 2.152 -3.061 -13.82 1 90.62 11 GLY B O 1
ATOM 1395 N N . LEU B 1 12 ? 1.687 -4.531 -15.438 1 93.62 12 LEU B N 1
ATOM 1396 C CA . LEU B 1 12 ? 0.716 -3.656 -16.078 1 93.62 12 LEU B CA 1
ATOM 1397 C C . LEU B 1 12 ? -0.49 -3.42 -15.18 1 93.62 12 LEU B C 1
ATOM 1399 O O . LEU B 1 12 ? -1.003 -2.301 -15.109 1 93.62 12 LEU B O 1
ATOM 1403 N N . THR B 1 13 ? -0.93 -4.453 -14.555 1 92.81 13 THR B N 1
ATOM 1404 C CA . THR B 1 13 ? -2.068 -4.332 -13.656 1 92.81 13 THR B CA 1
ATOM 1405 C C . THR B 1 13 ? -1.723 -3.449 -12.461 1 92.81 13 THR B C 1
ATOM 1407 O O . THR B 1 13 ? -2.555 -2.666 -12 1 92.81 13 THR B O 1
ATOM 1410 N N . GLN B 1 14 ? -0.496 -3.58 -11.984 1 91.88 14 GLN B N 1
ATOM 1411 C CA . GLN B 1 14 ? -0.047 -2.721 -10.898 1 91.88 14 GLN B CA 1
ATOM 1412 C C . GLN B 1 14 ? -0.013 -1.258 -11.328 1 91.88 14 GLN B C 1
ATOM 1414 O O . GLN B 1 14 ? -0.496 -0.381 -10.609 1 91.88 14 GLN B O 1
ATOM 1419 N N . ALA B 1 15 ? 0.576 -0.932 -12.477 1 91.25 15 ALA B N 1
ATOM 1420 C CA . ALA B 1 15 ? 0.664 0.429 -13 1 91.25 15 ALA B CA 1
ATOM 1421 C C . ALA B 1 15 ? -0.724 1.004 -13.273 1 91.25 15 ALA B C 1
ATOM 1423 O O . ALA B 1 15 ? -1.031 2.123 -12.852 1 91.25 15 ALA B O 1
ATOM 1424 N N . GLY B 1 16 ? -1.519 0.253 -13.984 1 93.81 16 GLY B N 1
ATOM 1425 C CA . GLY B 1 16 ? -2.875 0.693 -14.273 1 93.81 16 GLY B CA 1
ATOM 1426 C C . GLY B 1 16 ? -3.701 0.929 -13.023 1 93.81 16 GLY B C 1
ATOM 1427 O O . GLY B 1 16 ? -4.398 1.941 -12.914 1 93.81 16 GLY B O 1
ATOM 1428 N N . GLY B 1 17 ? -3.654 -0.02 -12.086 1 94.81 17 GLY B N 1
ATOM 1429 C CA . GLY B 1 17 ? -4.352 0.141 -10.82 1 94.81 17 GLY B CA 1
ATOM 1430 C C . GLY B 1 17 ? -3.912 1.372 -10.055 1 94.81 17 GLY B C 1
ATOM 1431 O O . GLY B 1 17 ? -4.734 2.053 -9.438 1 94.81 17 GLY B O 1
ATOM 1432 N N . SER B 1 18 ? -2.621 1.663 -10.086 1 91.12 18 SER B N 1
ATOM 1433 C CA . SER B 1 18 ? -2.102 2.826 -9.375 1 91.12 18 SER B CA 1
ATOM 1434 C C . SER B 1 18 ? -2.615 4.125 -9.984 1 91.12 18 SER B C 1
ATOM 1436 O O . SER B 1 18 ? -2.891 5.09 -9.266 1 91.12 18 SER B O 1
ATOM 1438 N N . ILE B 1 19 ? -2.652 4.234 -11.297 1 93.88 19 ILE B N 1
ATOM 1439 C CA . ILE B 1 19 ? -3.182 5.414 -11.977 1 93.88 19 ILE B CA 1
ATOM 1440 C C . ILE B 1 19 ? -4.652 5.605 -11.602 1 93.88 19 ILE B C 1
ATOM 1442 O O . ILE B 1 19 ? -5.059 6.699 -11.211 1 93.88 19 ILE B O 1
ATOM 1446 N N . LEU B 1 20 ? -5.426 4.59 -11.68 1 96.12 20 LEU B N 1
ATOM 1447 C CA . LEU B 1 20 ? -6.844 4.637 -11.328 1 96.12 20 LEU B CA 1
ATOM 1448 C C . LEU B 1 20 ? -7.035 5.039 -9.875 1 96.12 20 LEU B C 1
ATOM 1450 O O . LEU B 1 20 ? -7.879 5.883 -9.562 1 96.12 20 LEU B O 1
ATOM 1454 N N . GLY B 1 21 ? -6.301 4.418 -9.008 1 95.88 21 GLY B N 1
ATOM 1455 C CA . GLY B 1 21 ? -6.387 4.711 -7.59 1 95.88 21 GLY B CA 1
ATOM 1456 C C . GLY B 1 21 ? -6.086 6.16 -7.262 1 95.88 21 GLY B C 1
ATOM 1457 O O . GLY B 1 21 ? -6.762 6.77 -6.426 1 95.88 21 GLY B O 1
ATOM 1458 N N . THR B 1 22 ? -5.09 6.738 -7.934 1 92 22 THR B N 1
ATOM 1459 C CA . THR B 1 22 ? -4.742 8.133 -7.688 1 92 22 THR B CA 1
ATOM 1460 C C . THR B 1 22 ? -5.867 9.062 -8.133 1 92 22 THR B C 1
ATOM 1462 O O . THR B 1 22 ? -6.137 10.078 -7.492 1 92 22 THR B O 1
ATOM 1465 N N . LEU B 1 23 ? -6.469 8.742 -9.227 1 95.31 23 LEU B N 1
ATOM 1466 C CA . LEU B 1 23 ? -7.602 9.531 -9.695 1 95.31 23 LEU B CA 1
ATOM 1467 C C . LEU B 1 23 ? -8.75 9.469 -8.695 1 95.31 23 LEU B C 1
ATOM 1469 O O . LEU B 1 23 ? -9.359 10.5 -8.375 1 95.31 23 LEU B O 1
ATOM 1473 N N . ILE B 1 24 ? -9.016 8.375 -8.148 1 96.81 24 ILE B N 1
ATOM 1474 C CA . ILE B 1 24 ? -10.07 8.188 -7.156 1 96.81 24 ILE B CA 1
ATOM 1475 C C . ILE B 1 24 ? -9.68 8.883 -5.855 1 96.81 24 ILE B C 1
ATOM 1477 O O . ILE B 1 24 ? -10.531 9.43 -5.152 1 96.81 24 ILE B O 1
ATOM 1481 N N . SER B 1 25 ? -8.383 8.852 -5.582 1 95.75 25 SER B N 1
ATOM 1482 C CA . SER B 1 25 ? -7.84 9.453 -4.371 1 95.75 25 SER B CA 1
ATOM 1483 C C . SER B 1 25 ? -8.242 10.922 -4.258 1 95.75 25 SER B C 1
ATOM 1485 O O . SER B 1 25 ? -8.625 11.383 -3.18 1 95.75 25 SER B O 1
ATOM 1487 N N . GLY B 1 26 ? -8.078 11.68 -5.34 1 92.12 26 GLY B N 1
ATOM 1488 C CA . GLY B 1 26 ? -8.484 13.078 -5.348 1 92.12 26 GLY B CA 1
ATOM 1489 C C . GLY B 1 26 ? -9.961 13.273 -5.086 1 92.12 26 GLY B C 1
ATOM 1490 O O . GLY B 1 26 ? -10.352 14.156 -4.312 1 92.12 26 GLY B O 1
ATOM 1491 N N . TRP B 1 27 ? -10.656 12.453 -5.676 1 93.69 27 TRP B N 1
ATOM 1492 C CA . TRP B 1 27 ? -12.102 12.516 -5.496 1 93.69 27 TRP B CA 1
ATOM 1493 C C . TRP B 1 27 ? -12.484 12.234 -4.047 1 93.69 27 TRP B C 1
ATOM 1495 O O . TRP B 1 27 ? -13.336 12.922 -3.477 1 93.69 27 TRP B O 1
ATOM 1505 N N . LEU B 1 28 ? -11.938 11.281 -3.354 1 93.31 28 LEU B N 1
ATOM 1506 C CA . LEU B 1 28 ? -12.195 10.922 -1.966 1 93.31 28 LEU B CA 1
ATOM 1507 C C . LEU B 1 28 ? -11.805 12.055 -1.024 1 93.31 28 LEU B C 1
ATOM 1509 O O . LEU B 1 28 ? -12.539 12.367 -0.084 1 93.31 28 LEU B O 1
ATOM 1513 N N . ALA B 1 29 ? -10.688 12.656 -1.348 1 92.25 29 ALA B N 1
ATOM 1514 C CA . ALA B 1 29 ? -10.18 13.742 -0.51 1 92.25 29 ALA B CA 1
ATOM 1515 C C . ALA B 1 29 ? -11.117 14.945 -0.542 1 92.25 29 ALA B C 1
ATOM 1517 O O . ALA B 1 29 ? -11.258 15.656 0.455 1 92.25 29 ALA B O 1
ATOM 1518 N N . ASN B 1 30 ? -11.727 15.188 -1.679 1 91.56 30 ASN B N 1
ATOM 1519 C CA . ASN B 1 30 ? -12.633 16.312 -1.834 1 91.56 30 ASN B CA 1
ATOM 1520 C C . ASN B 1 30 ? -13.953 16.094 -1.1 1 91.56 30 ASN B C 1
ATOM 1522 O O . ASN B 1 30 ? -14.688 17.047 -0.83 1 91.56 30 ASN B O 1
ATOM 1526 N N . ARG B 1 31 ? -14.227 14.898 -0.782 1 91.94 31 ARG B N 1
ATOM 1527 C CA . ARG B 1 31 ? -15.484 14.578 -0.111 1 91.94 31 ARG B CA 1
ATOM 1528 C C . ARG B 1 31 ? -15.359 14.766 1.397 1 91.94 31 ARG B C 1
ATOM 1530 O O . ARG B 1 31 ? -16.375 14.906 2.092 1 91.94 31 ARG B O 1
ATOM 1537 N N . VAL B 1 32 ? -14.109 14.602 1.812 1 86.62 32 VAL B N 1
ATOM 1538 C CA . VAL B 1 32 ? -13.867 14.773 3.24 1 86.62 32 VAL B CA 1
ATOM 1539 C C . VAL B 1 32 ? -12.977 15.992 3.471 1 86.62 32 VAL B C 1
ATOM 1541 O O . VAL B 1 32 ? -12.133 16.312 2.633 1 86.62 32 VAL B O 1
ATOM 1544 N N . ASN B 1 33 ? -13.32 16.844 4.461 1 81.06 33 ASN B N 1
ATOM 1545 C CA . ASN B 1 33 ? -12.547 18.047 4.719 1 81.06 33 ASN B CA 1
ATOM 1546 C C . ASN B 1 33 ? -12.078 18.125 6.172 1 81.06 33 ASN B C 1
ATOM 1548 O O . ASN B 1 33 ? -11.938 19.203 6.73 1 81.06 33 ASN B O 1
ATOM 1552 N N . THR B 1 34 ? -11.906 16.906 6.727 1 86.56 34 THR B N 1
ATOM 1553 C CA . THR B 1 34 ? -11.438 16.891 8.109 1 86.56 34 THR B CA 1
ATOM 1554 C C . THR B 1 34 ? -10.234 15.961 8.266 1 86.56 34 THR B C 1
ATOM 1556 O O . THR B 1 34 ? -10.062 15.031 7.484 1 86.56 34 THR B O 1
ATOM 1559 N N . LYS B 1 35 ? -9.375 16.188 9.234 1 85.81 35 LYS B N 1
ATOM 1560 C CA . LYS B 1 35 ? -8.203 15.352 9.531 1 85.81 35 LYS B CA 1
ATOM 1561 C C . LYS B 1 35 ? -8.617 13.914 9.812 1 85.81 35 LYS B C 1
ATOM 1563 O O . LYS B 1 35 ? -8.008 12.977 9.289 1 85.81 35 LYS B O 1
ATOM 1568 N N . LEU B 1 36 ? -9.688 13.758 10.656 1 88.5 36 LEU B N 1
ATOM 1569 C CA . LEU B 1 36 ? -10.172 12.422 10.992 1 88.5 36 LEU B CA 1
ATOM 1570 C C . LEU B 1 36 ? -10.727 11.727 9.75 1 88.5 36 LEU B C 1
ATOM 1572 O O . LEU B 1 36 ? -10.602 10.508 9.609 1 88.5 36 LEU B O 1
ATOM 1576 N N . GLY B 1 37 ? -11.375 12.492 8.891 1 92.88 37 GLY B N 1
ATOM 1577 C CA . GLY B 1 37 ? -11.875 11.945 7.641 1 92.88 37 GLY B CA 1
ATOM 1578 C C . GLY B 1 37 ? -10.773 11.398 6.75 1 92.88 37 GLY B C 1
ATOM 1579 O O . GLY B 1 37 ? -10.883 10.281 6.234 1 92.88 37 GLY B O 1
ATOM 1580 N N . TYR B 1 38 ? -9.688 12.211 6.559 1 93.19 38 TYR B N 1
ATOM 1581 C CA . TYR B 1 38 ? -8.539 11.766 5.773 1 93.19 38 TYR B CA 1
ATOM 1582 C C . TYR B 1 38 ? -7.922 10.516 6.383 1 93.19 38 TYR B C 1
ATOM 1584 O O . TYR B 1 38 ? -7.621 9.555 5.668 1 93.19 38 TYR B O 1
ATOM 1592 N N . ASN B 1 39 ? -7.762 10.539 7.672 1 91.5 39 ASN B N 1
ATOM 1593 C CA . ASN B 1 39 ? -7.191 9.383 8.352 1 91.5 39 ASN B CA 1
ATOM 1594 C C . ASN B 1 39 ? -8.039 8.133 8.133 1 91.5 39 ASN B C 1
ATOM 1596 O O . ASN B 1 39 ? -7.5 7.039 7.934 1 91.5 39 ASN B O 1
ATOM 1600 N N . ASN B 1 40 ? -9.391 8.312 8.211 1 93.44 40 ASN B N 1
ATOM 1601 C CA . ASN B 1 40 ? -10.289 7.176 8.023 1 93.44 40 ASN B CA 1
ATOM 1602 C C . ASN B 1 40 ? -10.18 6.609 6.609 1 93.44 40 ASN B C 1
ATOM 1604 O O . ASN B 1 40 ? -10.281 5.395 6.414 1 93.44 40 ASN B O 1
ATOM 1608 N N . ILE B 1 41 ? -10.062 7.48 5.621 1 95.44 41 ILE B N 1
ATOM 1609 C CA . ILE B 1 41 ? -9.883 7.02 4.25 1 95.44 41 ILE B CA 1
ATOM 1610 C C . ILE B 1 41 ? -8.594 6.207 4.141 1 95.44 41 ILE B C 1
ATOM 1612 O O . ILE B 1 41 ? -8.586 5.113 3.566 1 95.44 41 ILE B O 1
ATOM 1616 N N . ILE B 1 42 ? -7.484 6.672 4.711 1 94.12 42 ILE B N 1
ATOM 1617 C CA . ILE B 1 42 ? -6.184 6.012 4.66 1 94.12 42 ILE B CA 1
ATOM 1618 C C . ILE B 1 42 ? -6.262 4.66 5.367 1 94.12 42 ILE B C 1
ATOM 1620 O O . ILE B 1 42 ? -5.871 3.635 4.809 1 94.12 42 ILE B O 1
ATOM 1624 N N . MET B 1 43 ? -6.883 4.652 6.547 1 93.38 43 MET B N 1
ATOM 1625 C CA . MET B 1 43 ? -7 3.422 7.324 1 93.38 43 MET B CA 1
ATOM 1626 C C . MET B 1 43 ? -7.91 2.42 6.621 1 93.38 43 MET B C 1
ATOM 1628 O O . MET B 1 43 ? -7.617 1.225 6.586 1 93.38 43 MET B O 1
ATOM 1632 N N . GLY B 1 44 ? -8.984 2.898 6.105 1 94.06 44 GLY B N 1
ATOM 1633 C CA . GLY B 1 44 ? -9.938 2.033 5.43 1 94.06 44 GLY B CA 1
ATOM 1634 C C . GLY B 1 44 ? -9.352 1.333 4.219 1 94.06 44 GLY B C 1
ATOM 1635 O O . GLY B 1 44 ? -9.539 0.127 4.043 1 94.06 44 GLY B O 1
ATOM 1636 N N . THR B 1 45 ? -8.688 2.08 3.393 1 93.56 45 THR B N 1
ATOM 1637 C CA . THR B 1 45 ? -8.109 1.503 2.184 1 93.56 45 THR B CA 1
ATOM 1638 C C . THR B 1 45 ? -7.02 0.494 2.535 1 93.56 45 THR B C 1
ATOM 1640 O O . THR B 1 45 ? -6.906 -0.555 1.897 1 93.56 45 THR B O 1
ATOM 1643 N N . HIS B 1 46 ? -6.215 0.788 3.568 1 92.5 46 HIS B N 1
ATOM 1644 C CA . HIS B 1 46 ? -5.184 -0.148 4.012 1 92.5 46 HIS B CA 1
ATOM 1645 C C . HIS B 1 46 ? -5.805 -1.423 4.574 1 92.5 46 HIS B C 1
ATOM 1647 O O . HIS B 1 46 ? -5.328 -2.525 4.297 1 92.5 46 HIS B O 1
ATOM 1653 N N . LEU B 1 47 ? -6.859 -1.289 5.348 1 92.88 47 LEU B N 1
ATOM 1654 C CA . LEU B 1 47 ? -7.551 -2.434 5.934 1 92.88 47 LEU B CA 1
ATOM 1655 C C . LEU B 1 47 ? -8.156 -3.316 4.848 1 92.88 47 LEU B C 1
ATOM 1657 O O . LEU B 1 47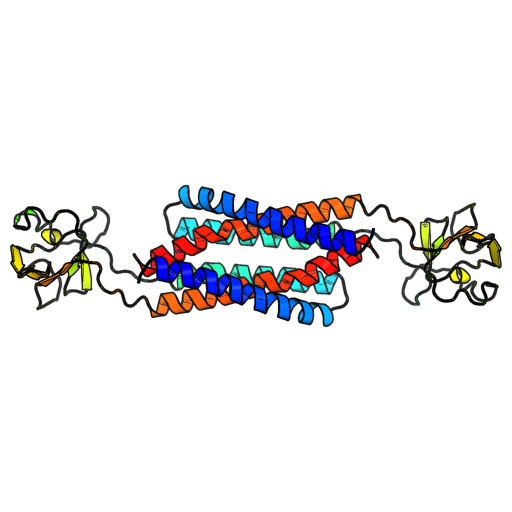 ? -8.016 -4.543 4.887 1 92.88 47 LEU B O 1
ATOM 1661 N N . LEU B 1 48 ? -8.758 -2.684 3.898 1 94.12 48 LEU B N 1
ATOM 1662 C CA . LEU B 1 48 ? -9.359 -3.432 2.801 1 94.12 48 LEU B CA 1
ATOM 1663 C C . LEU B 1 48 ? -8.297 -4.184 2.006 1 94.12 48 LEU B C 1
ATOM 1665 O O . LEU B 1 48 ? -8.5 -5.344 1.635 1 94.12 48 LEU B O 1
ATOM 1669 N N . SER B 1 49 ? -7.18 -3.49 1.706 1 91.62 49 SER B N 1
ATOM 1670 C CA . SER B 1 49 ? -6.086 -4.133 0.985 1 91.62 49 SER B CA 1
ATOM 1671 C C . SER B 1 49 ? -5.547 -5.336 1.753 1 91.62 49 SER B C 1
ATOM 1673 O O . SER B 1 49 ? -5.254 -6.375 1.159 1 91.62 49 SER B O 1
ATOM 1675 N N . MET B 1 50 ? -5.445 -5.227 3.043 1 89.44 50 MET B N 1
ATOM 1676 C CA . MET B 1 50 ? -4.953 -6.316 3.881 1 89.44 50 MET B CA 1
ATOM 1677 C C . MET B 1 50 ? -5.91 -7.504 3.846 1 89.44 50 MET B C 1
ATOM 1679 O O . MET B 1 50 ? -5.473 -8.656 3.848 1 89.44 50 MET B O 1
ATOM 1683 N N . CYS B 1 51 ? -7.176 -7.27 3.779 1 92.38 51 CYS B N 1
ATOM 1684 C CA . CYS B 1 51 ? -8.188 -8.32 3.791 1 92.38 51 CYS B CA 1
ATOM 1685 C C . CYS B 1 51 ? -8.18 -9.102 2.484 1 92.38 51 CYS B C 1
ATOM 1687 O O . CYS B 1 51 ? -8.633 -10.25 2.438 1 92.38 51 CYS B O 1
ATOM 1689 N N . ILE B 1 52 ? -7.602 -8.531 1.464 1 93.94 52 ILE B N 1
ATOM 1690 C CA . ILE B 1 52 ? -7.562 -9.172 0.155 1 93.94 52 ILE B CA 1
ATOM 1691 C C . ILE B 1 52 ? -6.41 -10.172 0.106 1 93.94 52 ILE B C 1
ATOM 1693 O O . ILE B 1 52 ? -6.492 -11.195 -0.581 1 93.94 52 ILE B O 1
ATOM 1697 N N . THR B 1 53 ? -5.348 -10.039 0.855 1 90.69 53 THR B N 1
ATOM 1698 C CA . THR B 1 53 ? -4.098 -10.789 0.765 1 90.69 53 THR B CA 1
ATOM 1699 C C . THR B 1 53 ? -4.332 -12.266 1.045 1 90.69 53 THR B C 1
ATOM 1701 O O . THR B 1 53 ? -3.85 -13.133 0.307 1 90.69 53 THR B O 1
ATOM 1704 N N . PRO B 1 54 ? -5.176 -12.695 2.004 1 90.31 54 PRO B N 1
ATOM 1705 C CA . PRO B 1 54 ? -5.355 -14.133 2.23 1 90.31 54 PRO B CA 1
ATOM 1706 C C . PRO B 1 54 ? -6.145 -14.812 1.113 1 90.31 54 PRO B C 1
ATOM 1708 O O . PRO B 1 54 ? -6.133 -16.047 1.003 1 90.31 54 PRO B O 1
ATOM 1711 N N . LEU B 1 55 ? -6.789 -14.039 0.306 1 89.94 55 LEU B N 1
ATOM 1712 C CA . LEU B 1 55 ? -7.598 -14.609 -0.766 1 89.94 55 LEU B CA 1
ATOM 1713 C C . LEU B 1 55 ? -6.715 -15.273 -1.816 1 89.94 55 LEU B C 1
ATOM 1715 O O . LEU B 1 55 ? -7.156 -16.188 -2.516 1 89.94 55 LEU B O 1
ATOM 1719 N N . TYR B 1 56 ? -5.422 -14.836 -1.902 1 87.88 56 TYR B N 1
ATOM 1720 C CA . TYR B 1 56 ? -4.496 -15.469 -2.834 1 87.88 56 TYR B CA 1
ATOM 1721 C C . TYR B 1 56 ? -4.227 -16.906 -2.441 1 87.88 56 TYR B C 1
ATOM 1723 O O . TYR B 1 56 ? -4.109 -17.781 -3.305 1 87.88 56 TYR B O 1
ATOM 1731 N N . VAL B 1 57 ? -4.195 -17.141 -1.163 1 83.44 57 VAL B N 1
ATOM 1732 C CA . VAL B 1 57 ? -3.889 -18.484 -0.675 1 83.44 57 VAL B CA 1
ATOM 1733 C C . VAL B 1 57 ? -5.152 -19.344 -0.696 1 83.44 57 VAL B C 1
ATOM 1735 O O . VAL B 1 57 ? -5.094 -20.531 -0.991 1 83.44 57 VAL B O 1
ATOM 1738 N N . VAL B 1 58 ? -6.258 -18.734 -0.393 1 81.12 58 VAL B N 1
ATOM 1739 C CA . VAL B 1 58 ? -7.523 -19.453 -0.321 1 81.12 58 VAL B CA 1
ATOM 1740 C C . VAL B 1 58 ? -7.918 -19.953 -1.713 1 81.12 58 VAL B C 1
ATOM 1742 O O . VAL B 1 58 ? -8.359 -21.094 -1.875 1 81.12 58 VAL B O 1
ATOM 1745 N N . PHE B 1 59 ? -7.793 -19.109 -2.842 1 77.75 59 PHE B N 1
ATOM 1746 C CA . PHE B 1 59 ? -8.211 -19.469 -4.191 1 77.75 59 PHE B CA 1
ATOM 1747 C C . PHE B 1 59 ? -7.129 -20.281 -4.887 1 77.75 59 PHE B C 1
ATOM 1749 O O . PHE B 1 59 ? -7.418 -21.031 -5.832 1 77.75 59 PHE B O 1
ATOM 1756 N N . GLY B 1 60 ? -6.016 -20.422 -4.363 1 70.5 60 GLY B N 1
ATOM 1757 C CA . GLY B 1 60 ? -4.887 -21.172 -4.891 1 70.5 60 GLY B CA 1
ATOM 1758 C C . GLY B 1 60 ? -5.266 -22.094 -6.035 1 70.5 60 GLY B C 1
ATOM 1759 O O . GLY B 1 60 ? -6.398 -22.047 -6.523 1 70.5 60 GLY B O 1
ATOM 1760 N N . CYS B 1 61 ? -4.305 -22.531 -6.848 1 69.19 61 CYS B N 1
ATOM 1761 C CA . CYS B 1 61 ? -4.48 -23.5 -7.926 1 69.19 61 CYS B CA 1
ATOM 1762 C C . CYS B 1 61 ? -4.012 -24.891 -7.492 1 69.19 61 CYS B C 1
ATOM 1764 O O . CYS B 1 61 ? -2.988 -25.016 -6.824 1 69.19 61 CYS B O 1
ATOM 1766 N N . ASN B 1 62 ? -5.023 -25.75 -7.348 1 59.22 62 ASN B N 1
ATOM 1767 C CA . ASN B 1 62 ? -4.656 -27.141 -7.059 1 59.22 62 ASN B CA 1
ATOM 1768 C C . ASN B 1 62 ? -3.85 -27.75 -8.195 1 59.22 62 ASN B C 1
ATOM 1770 O O . ASN B 1 62 ? -4.414 -28.375 -9.102 1 59.22 62 ASN B O 1
ATOM 1774 N N . ASN B 1 63 ? -2.602 -27.188 -8.336 1 56.81 63 ASN B N 1
ATOM 1775 C CA . ASN B 1 63 ? -1.777 -27.828 -9.352 1 56.81 63 ASN B CA 1
ATOM 1776 C C . ASN B 1 63 ? -1.537 -29.312 -9.031 1 56.81 63 ASN B C 1
ATOM 1778 O O . ASN B 1 63 ? -1.424 -29.672 -7.859 1 56.81 63 ASN B O 1
ATOM 1782 N N . GLN B 1 64 ? -1.864 -30.094 -9.898 1 58.03 64 GLN B N 1
ATOM 1783 C CA . GLN B 1 64 ? -1.688 -31.531 -9.75 1 58.03 64 GLN B CA 1
ATOM 1784 C C . GLN B 1 64 ? -0.264 -31.875 -9.312 1 58.03 64 GLN B C 1
ATOM 1786 O O . GLN B 1 64 ? 0.69 -31.219 -9.727 1 58.03 64 GLN B O 1
ATOM 1791 N N . PRO B 1 65 ? -0.109 -32.625 -8.18 1 58.88 65 PRO B N 1
ATOM 1792 C CA . PRO B 1 65 ? 1.213 -33.031 -7.699 1 58.88 65 PRO B CA 1
ATOM 1793 C C . PRO B 1 65 ? 2.1 -33.594 -8.812 1 58.88 65 PRO B C 1
ATOM 1795 O O . PRO B 1 65 ? 1.594 -34.156 -9.773 1 58.88 65 PRO B O 1
ATOM 1798 N N . ILE B 1 66 ? 3.293 -33.125 -8.93 1 63.19 66 ILE B N 1
ATOM 1799 C CA . ILE B 1 66 ? 4.262 -33.719 -9.828 1 63.19 66 ILE B CA 1
ATOM 1800 C C . ILE B 1 66 ? 4.738 -35.062 -9.227 1 63.19 66 ILE B C 1
ATOM 1802 O O . ILE B 1 66 ? 5.273 -35.094 -8.117 1 63.19 66 ILE B O 1
ATOM 1806 N N . TYR B 1 67 ? 4.363 -36.094 -9.898 1 63.88 67 TYR B N 1
ATOM 1807 C CA . TYR B 1 67 ? 4.734 -37.438 -9.445 1 63.88 67 TYR B CA 1
ATOM 1808 C C . TYR B 1 67 ? 6.195 -37.719 -9.758 1 63.88 67 TYR B C 1
ATOM 1810 O O . TYR B 1 67 ? 6.68 -37.406 -10.852 1 63.88 67 TYR B O 1
ATOM 1818 N N . GLY B 1 68 ? 7.02 -38.219 -8.695 1 59.38 68 GLY B N 1
ATOM 1819 C CA . GLY B 1 68 ? 8.406 -38.656 -8.82 1 59.38 68 GLY B CA 1
ATOM 1820 C C . GLY B 1 68 ? 9.297 -38.094 -7.719 1 59.38 68 GLY B C 1
ATOM 1821 O O . GLY B 1 68 ? 10.422 -38.562 -7.531 1 59.38 68 GLY B O 1
ATOM 1822 N N . HIS B 1 69 ? 9.016 -36.844 -7.195 1 53.22 69 HIS B N 1
ATOM 1823 C CA . HIS B 1 69 ? 9.906 -36.406 -6.125 1 53.22 69 HIS B CA 1
ATOM 1824 C C . HIS B 1 69 ? 9.586 -37.125 -4.82 1 53.22 69 HIS B C 1
ATOM 1826 O O . HIS B 1 69 ? 8.445 -37.531 -4.586 1 53.22 69 HIS B O 1
ATOM 1832 N N . GLU B 1 70 ? 10.461 -37.594 -3.994 1 49.44 70 GLU B N 1
ATOM 1833 C CA . GLU B 1 70 ? 10.227 -38.25 -2.713 1 49.44 70 GLU B CA 1
ATOM 1834 C C . GLU B 1 70 ? 8.891 -37.844 -2.105 1 49.44 70 GLU B C 1
ATOM 1836 O O . GLU B 1 70 ? 8.188 -38.656 -1.512 1 49.44 70 GLU B O 1
ATOM 1841 N N . GLY B 1 71 ? 8.57 -36.625 -1.876 1 42.5 71 GLY B N 1
ATOM 1842 C CA . GLY B 1 71 ? 7.508 -36.188 -0.985 1 42.5 71 GLY B CA 1
ATOM 1843 C C . GLY B 1 71 ? 6.133 -36.281 -1.62 1 42.5 71 GLY B C 1
ATOM 1844 O O . GLY B 1 71 ? 5.141 -35.875 -1.008 1 42.5 71 GLY B O 1
ATOM 1845 N N . SER B 1 72 ? 5.945 -36.094 -2.828 1 43.91 72 SER B N 1
ATOM 1846 C CA . SER B 1 72 ? 4.543 -36.188 -3.215 1 43.91 72 SER B CA 1
ATOM 1847 C C . SER B 1 72 ? 3.98 -37.594 -2.988 1 43.91 72 SER B C 1
ATOM 1849 O O . SER B 1 72 ? 4.641 -38.594 -3.285 1 43.91 72 SER B O 1
ATOM 1851 N N . LEU B 1 73 ? 3.17 -37.719 -2.045 1 40.78 73 LEU B N 1
ATOM 1852 C CA . LEU B 1 73 ? 2.459 -38.844 -1.476 1 40.78 73 LEU B CA 1
ATOM 1853 C C . LEU B 1 73 ? 2.084 -39.844 -2.561 1 40.78 73 LEU B C 1
ATOM 1855 O O . LEU B 1 73 ? 1.972 -41.062 -2.291 1 40.78 73 LEU B O 1
ATOM 1859 N N . GLY B 1 74 ? 1.382 -39.406 -3.57 1 41.31 74 GLY B N 1
ATOM 1860 C CA . GLY B 1 74 ? 0.609 -40.438 -4.262 1 41.31 74 GLY B CA 1
ATOM 1861 C C . GLY B 1 74 ? 1.441 -41.25 -5.223 1 41.31 74 GLY B C 1
ATOM 1862 O O . GLY B 1 74 ? 0.902 -41.875 -6.137 1 41.31 74 GLY B O 1
ATOM 1863 N N . ILE B 1 75 ? 2.66 -40.938 -5.426 1 44.72 75 ILE B N 1
ATOM 1864 C CA . ILE B 1 75 ? 3.156 -41.844 -6.449 1 44.72 75 ILE B CA 1
ATOM 1865 C C . ILE B 1 75 ? 2.996 -43.281 -5.977 1 44.72 75 ILE B C 1
ATOM 1867 O O . ILE B 1 75 ? 3.574 -43.688 -4.961 1 44.72 75 ILE B O 1
ATOM 1871 N N . PRO B 1 76 ? 2.053 -43.938 -6.406 1 44.59 76 PRO B N 1
ATOM 1872 C CA . PRO B 1 76 ? 2.277 -45.406 -6.387 1 44.59 76 PRO B CA 1
ATOM 1873 C C . PRO B 1 76 ? 3.709 -45.781 -6.758 1 44.59 76 PRO B C 1
ATOM 1875 O O . PRO B 1 76 ? 4.445 -46.312 -5.926 1 44.59 76 PRO B O 1
ATOM 1878 N N . VAL B 1 77 ? 3.92 -46.5 -8.195 1 46.25 77 VAL B N 1
ATOM 1879 C CA . VAL B 1 77 ? 4.676 -47.625 -8.734 1 46.25 77 VAL B CA 1
ATOM 1880 C C . VAL B 1 77 ? 6.043 -47.125 -9.211 1 46.25 77 VAL B C 1
ATOM 1882 O O . VAL B 1 77 ? 6.137 -46.25 -10.055 1 46.25 77 VAL B O 1
ATOM 1885 N N . ASN B 1 78 ? 7.027 -46.844 -8.383 1 49.47 78 ASN B N 1
ATOM 1886 C CA . ASN B 1 78 ? 8.422 -46.969 -8.797 1 49.47 78 ASN B CA 1
ATOM 1887 C C . ASN B 1 78 ? 8.578 -47.844 -10.023 1 49.47 78 ASN B C 1
ATOM 1889 O O . ASN B 1 78 ? 8.789 -49.062 -9.898 1 49.47 78 ASN B O 1
ATOM 1893 N N . MET B 1 79 ? 7.879 -47.594 -11 1 56.09 79 MET B N 1
ATOM 1894 C CA . MET B 1 79 ? 8.07 -48.406 -12.188 1 56.09 79 MET B CA 1
ATOM 1895 C C . MET B 1 79 ? 9.359 -48.031 -12.906 1 56.09 79 MET B C 1
ATOM 1897 O O . MET B 1 79 ? 9.5 -48.281 -14.109 1 56.09 79 MET B O 1
ATOM 1901 N N . THR B 1 80 ? 10.297 -47.344 -12.125 1 59.09 80 THR B N 1
A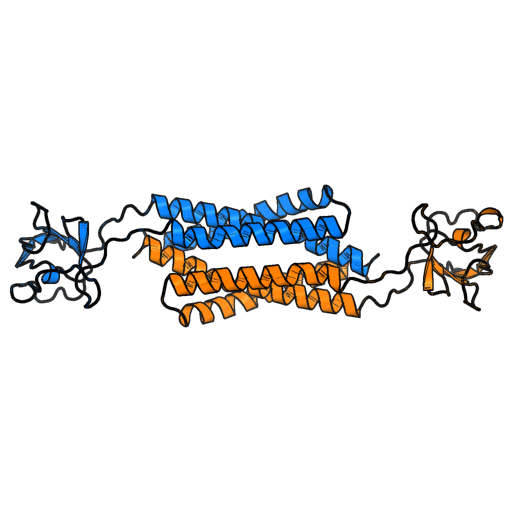TOM 1902 C CA . THR B 1 80 ? 11.578 -46.969 -12.719 1 59.09 80 THR B CA 1
ATOM 1903 C C . THR B 1 80 ? 12.344 -48.188 -13.164 1 59.09 80 THR B C 1
ATOM 1905 O O . THR B 1 80 ? 13.234 -48.125 -14.016 1 59.09 80 THR B O 1
ATOM 1908 N N . ASP B 1 81 ? 11.992 -49.219 -12.492 1 60.22 81 ASP B N 1
ATOM 1909 C CA . ASP B 1 81 ? 12.773 -50.406 -12.812 1 60.22 81 ASP B CA 1
ATOM 1910 C C . ASP B 1 81 ? 12.5 -50.875 -14.234 1 60.22 81 ASP B C 1
ATOM 1912 O O . ASP B 1 81 ? 13.367 -51.5 -14.859 1 60.22 81 ASP B O 1
ATOM 1916 N N . THR B 1 82 ? 11.359 -50.656 -14.734 1 55.81 82 THR B N 1
ATOM 1917 C CA . THR B 1 82 ? 11.055 -51.156 -16.078 1 55.81 82 THR B CA 1
ATOM 1918 C C . THR B 1 82 ? 11.156 -50.031 -17.109 1 55.81 82 THR B C 1
ATOM 1920 O O . THR B 1 82 ? 10.828 -50.219 -18.281 1 55.81 82 THR B O 1
ATOM 1923 N N . CYS B 1 83 ? 11.609 -48.906 -16.641 1 58.66 83 CYS B N 1
ATOM 1924 C CA . CYS B 1 83 ? 11.594 -47.75 -17.531 1 58.66 83 CYS B CA 1
ATOM 1925 C C . CYS B 1 83 ? 12.773 -47.781 -18.484 1 58.66 83 CYS B C 1
ATOM 1927 O O . CYS B 1 83 ? 13.891 -48.125 -18.094 1 58.66 83 CYS B O 1
ATOM 1929 N N . GLN B 1 84 ? 12.57 -47.938 -19.766 1 57.06 84 GLN B N 1
ATOM 1930 C CA . GLN B 1 84 ? 13.594 -47.875 -20.797 1 57.06 84 GLN B CA 1
ATOM 1931 C C . GLN B 1 84 ? 13.828 -46.438 -21.266 1 57.06 84 GLN B C 1
ATOM 1933 O O . GLN B 1 84 ? 14.211 -46.219 -22.406 1 57.06 84 GLN B O 1
ATOM 1938 N N . CYS B 1 85 ? 13.367 -45.562 -20.547 1 54.34 85 CYS B N 1
ATOM 1939 C CA . CYS B 1 85 ? 13.602 -44.188 -20.984 1 54.34 85 CYS B CA 1
ATOM 1940 C C . CYS B 1 85 ? 15 -43.719 -20.594 1 54.34 85 CYS B C 1
ATOM 1942 O O . CYS B 1 85 ? 15.156 -42.812 -19.797 1 54.34 85 CYS B O 1
ATOM 1944 N N . VAL B 1 86 ? 15.953 -44.469 -20.953 1 48.66 86 VAL B N 1
ATOM 1945 C CA . VAL B 1 86 ? 17.391 -44.188 -20.844 1 48.66 86 VAL B CA 1
ATOM 1946 C C . VAL B 1 86 ? 17.719 -42.938 -21.656 1 48.66 86 VAL B C 1
ATOM 1948 O O . VAL B 1 86 ? 17.391 -42.844 -22.828 1 48.66 86 VAL B O 1
ATOM 1951 N N . GLY B 1 87 ? 18.047 -41.812 -20.938 1 50.88 87 GLY B N 1
ATOM 1952 C CA . GLY B 1 87 ? 18.625 -40.562 -21.406 1 50.88 87 GLY B CA 1
ATOM 1953 C C . GLY B 1 87 ? 17.688 -39.375 -21.234 1 50.88 87 GLY B C 1
ATOM 1954 O O . GLY B 1 87 ? 18.078 -38.219 -21.484 1 50.88 87 GLY B O 1
ATOM 1955 N N . THR B 1 88 ? 16.469 -39.562 -21.25 1 50.88 88 THR B N 1
ATOM 1956 C CA . THR B 1 88 ? 15.578 -38.406 -21.141 1 50.88 88 THR B CA 1
ATOM 1957 C C . THR B 1 88 ? 15.406 -37.969 -19.688 1 50.88 88 THR B C 1
ATOM 1959 O O . THR B 1 88 ? 14.422 -37.312 -19.344 1 50.88 88 THR B O 1
ATOM 1962 N N . THR B 1 89 ? 16.359 -37.969 -18.906 1 48.19 89 THR B N 1
ATOM 1963 C CA . THR B 1 89 ? 16.453 -37.531 -17.516 1 48.19 89 THR B CA 1
ATOM 1964 C C . THR B 1 89 ? 16 -36.094 -17.359 1 48.19 89 THR B C 1
ATOM 1966 O O . THR B 1 89 ? 16.438 -35.219 -18.125 1 48.19 89 THR B O 1
ATOM 1969 N N . ASN B 1 90 ? 14.953 -35.906 -16.609 1 53.97 90 ASN B N 1
ATOM 1970 C CA . ASN B 1 90 ? 14.555 -34.688 -15.945 1 53.97 90 ASN B CA 1
ATOM 1971 C C . ASN B 1 90 ? 13.641 -33.844 -16.828 1 53.97 90 ASN B C 1
ATOM 1973 O O . ASN B 1 90 ? 13.875 -32.656 -17.031 1 53.97 90 ASN B O 1
ATOM 1977 N N . LEU B 1 91 ? 12.93 -34.562 -17.609 1 64.75 91 LEU B N 1
ATOM 1978 C CA . LEU B 1 91 ? 11.969 -33.781 -18.375 1 64.75 91 LEU B CA 1
ATOM 1979 C C . LEU B 1 91 ? 10.578 -33.875 -17.75 1 64.75 91 LEU B C 1
ATOM 1981 O O . LEU B 1 91 ? 10.023 -34.969 -17.594 1 64.75 91 LEU B O 1
ATOM 1985 N N . LEU B 1 92 ? 10.188 -32.875 -17.125 1 74.44 92 LEU B N 1
ATOM 1986 C CA . LEU B 1 92 ? 8.797 -32.75 -16.703 1 74.44 92 LEU B CA 1
ATOM 1987 C C . LEU B 1 92 ? 7.852 -33.188 -17.812 1 74.44 92 LEU B C 1
ATOM 1989 O O . LEU B 1 92 ? 8 -32.781 -18.969 1 74.44 92 LEU B O 1
ATOM 1993 N N . SER B 1 93 ? 7.141 -34.25 -17.453 1 78.06 93 SER B N 1
ATOM 1994 C CA . SER B 1 93 ? 6.203 -34.781 -18.438 1 7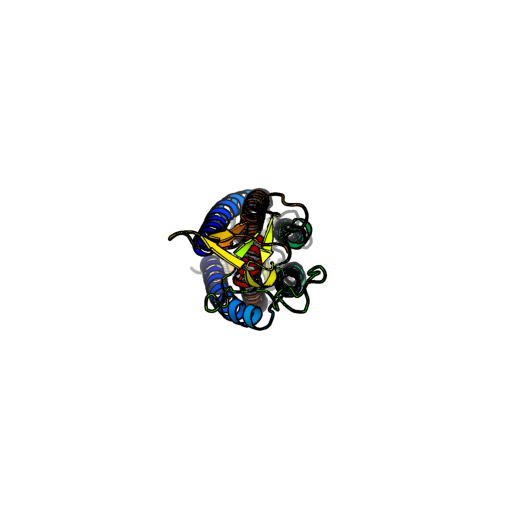8.06 93 SER B CA 1
ATOM 1995 C C . SER B 1 93 ? 4.785 -34.844 -17.875 1 78.06 93 SER B C 1
ATOM 1997 O O . SER B 1 93 ? 4.594 -34.969 -16.672 1 78.06 93 SER B O 1
ATOM 1999 N N . CYS B 1 94 ? 3.838 -34.656 -18.766 1 80 94 CYS B N 1
ATOM 2000 C CA . CYS B 1 94 ? 2.416 -34.719 -18.453 1 80 94 CYS B CA 1
ATOM 2001 C C . CYS B 1 94 ? 1.821 -36.062 -18.891 1 80 94 CYS B C 1
ATOM 2003 O O . CYS B 1 94 ? 1.962 -36.438 -20.047 1 80 94 CYS B O 1
ATOM 2005 N N . GLY B 1 95 ? 1.188 -36.688 -17.875 1 79.44 95 GLY B N 1
ATOM 2006 C CA . GLY B 1 95 ? 0.537 -37.938 -18.203 1 79.44 95 GLY B CA 1
ATOM 2007 C C . GLY B 1 95 ? -0.88 -37.75 -18.719 1 79.44 95 GLY B C 1
ATOM 2008 O O . GLY B 1 95 ? -1.545 -36.781 -18.391 1 79.44 95 GLY B O 1
ATOM 2009 N N . ALA B 1 96 ? -1.233 -38.688 -19.5 1 79.56 96 ALA B N 1
ATOM 2010 C CA . ALA B 1 96 ? -2.609 -38.688 -19.984 1 79.56 96 ALA B CA 1
ATOM 2011 C C . ALA B 1 96 ? -3.605 -38.719 -18.828 1 79.56 96 ALA B C 1
ATOM 2013 O O . ALA B 1 96 ? -4.785 -38.406 -19.016 1 79.56 96 ALA B O 1
ATOM 2014 N N . ASP B 1 97 ? -3.162 -39.094 -17.734 1 75.06 97 ASP B N 1
ATOM 2015 C CA . ASP B 1 97 ? -4.035 -39.094 -16.562 1 75.06 97 ASP B CA 1
ATOM 2016 C C . ASP B 1 97 ? -4.176 -37.688 -15.977 1 75.06 97 ASP B C 1
ATOM 2018 O O . ASP B 1 97 ? -4.922 -37.469 -15.023 1 75.06 97 ASP B O 1
ATOM 2022 N N . GLY B 1 98 ? -3.432 -36.75 -16.516 1 75 98 GLY B N 1
ATOM 2023 C CA . GLY B 1 98 ? -3.551 -35.375 -16.062 1 75 98 GLY B CA 1
ATOM 2024 C C . GLY B 1 98 ? -2.576 -35.031 -14.945 1 75 98 GLY B C 1
ATOM 2025 O O . GLY B 1 98 ? -2.602 -33.938 -14.414 1 75 98 GLY B O 1
ATOM 2026 N N . ASN B 1 99 ? -1.764 -36.031 -14.633 1 74.5 99 ASN B N 1
ATOM 2027 C CA . ASN B 1 99 ? -0.788 -35.812 -13.57 1 74.5 99 ASN B CA 1
ATOM 2028 C C . ASN B 1 99 ? 0.586 -35.469 -14.141 1 74.5 99 ASN B C 1
ATOM 2030 O O . ASN B 1 99 ? 0.958 -35.938 -15.211 1 74.5 99 ASN B O 1
ATOM 2034 N N . ASN B 1 100 ? 1.24 -34.594 -13.375 1 78.12 100 ASN B N 1
ATOM 2035 C CA . ASN B 1 100 ? 2.607 -34.25 -13.75 1 78.12 100 ASN B CA 1
ATOM 2036 C C . ASN B 1 100 ? 3.617 -35.219 -13.164 1 78.12 100 ASN B C 1
ATOM 2038 O O . ASN B 1 100 ? 3.467 -35.656 -12.023 1 78.12 100 ASN B O 1
ATOM 2042 N N . TYR B 1 101 ? 4.562 -35.562 -14.07 1 75.38 101 TYR B N 1
ATOM 2043 C CA . TYR B 1 101 ? 5.625 -36.469 -13.656 1 75.38 101 TYR B CA 1
ATOM 2044 C C . TYR B 1 101 ? 6.996 -35.844 -13.883 1 75.38 101 TYR B C 1
ATOM 2046 O O . TYR B 1 101 ? 7.203 -35.094 -14.852 1 75.38 101 TYR B O 1
ATOM 2054 N N . LEU B 1 102 ? 7.898 -36.062 -12.922 1 75 102 LEU B N 1
ATOM 2055 C CA . LEU B 1 102 ? 9.258 -35.531 -13.086 1 75 102 LEU B CA 1
ATOM 2056 C C . LEU B 1 102 ? 9.922 -36.156 -14.32 1 75 102 LEU B C 1
ATOM 2058 O O . LEU B 1 102 ? 10.773 -35.5 -14.945 1 75 102 LEU B O 1
ATOM 2062 N N . SER B 1 103 ? 9.562 -37.281 -14.531 1 75.31 103 SER B N 1
ATOM 2063 C CA . SER B 1 103 ? 10.055 -38.031 -15.688 1 75.31 103 SER B CA 1
ATOM 2064 C C . SER B 1 103 ? 9.07 -39.094 -16.125 1 75.31 103 SER B C 1
ATOM 2066 O O . SER B 1 103 ? 8.297 -39.625 -15.312 1 75.31 103 SER B O 1
ATOM 2068 N N . PRO B 1 104 ? 9.141 -39.375 -17.422 1 78.5 104 PRO B N 1
ATOM 2069 C CA . PRO B 1 104 ? 8.273 -40.469 -17.891 1 78.5 104 PRO B CA 1
ATOM 2070 C C . PRO B 1 104 ? 8.586 -41.812 -17.234 1 78.5 104 PRO B C 1
ATOM 2072 O O . PRO B 1 104 ? 7.742 -42.688 -17.219 1 78.5 104 PRO B O 1
ATOM 2075 N N . CYS B 1 105 ? 9.797 -41.875 -16.688 1 75.12 105 CYS B N 1
ATOM 2076 C CA . CYS B 1 105 ? 10.188 -43.125 -16.016 1 75.12 105 CYS B CA 1
ATOM 2077 C C . CYS B 1 105 ? 9.312 -43.375 -14.805 1 75.12 105 CYS B C 1
ATOM 2079 O O . CYS B 1 105 ? 9.055 -44.531 -14.453 1 75.12 105 CYS B O 1
ATOM 2081 N N . TYR B 1 106 ? 8.891 -42.344 -14.273 1 76.62 106 TYR B N 1
ATOM 2082 C CA . TYR B 1 106 ? 8.07 -42.5 -13.078 1 76.62 106 TYR B CA 1
ATOM 2083 C C . TYR B 1 106 ? 6.684 -43 -13.438 1 76.62 106 TYR B C 1
ATOM 2085 O O . TYR B 1 106 ? 5.973 -43.531 -12.586 1 76.62 106 TYR B O 1
ATOM 2093 N N . ALA B 1 107 ? 6.398 -42.938 -14.656 1 79 107 ALA B N 1
ATOM 2094 C CA . ALA B 1 107 ? 5.109 -43.438 -15.109 1 79 107 ALA B CA 1
ATOM 2095 C C . ALA B 1 107 ? 5.266 -44.812 -15.789 1 79 107 ALA B C 1
ATOM 2097 O O . ALA B 1 107 ? 4.301 -45.344 -16.328 1 79 107 ALA B O 1
ATOM 2098 N N . GLY B 1 108 ? 6.523 -45.312 -15.82 1 78.31 108 GLY B N 1
ATOM 2099 C CA . GLY B 1 108 ? 6.766 -46.656 -16.391 1 78.31 108 GLY B CA 1
ATOM 2100 C C . GLY B 1 108 ? 6.691 -46.656 -17.891 1 78.31 108 GLY B C 1
ATOM 2101 O O . GLY B 1 108 ? 6.25 -47.656 -18.484 1 78.31 108 GLY B O 1
ATOM 2102 N N . CYS B 1 109 ? 7.004 -45.562 -18.453 1 79.31 109 CYS B N 1
ATOM 2103 C CA . CYS B 1 109 ? 6.965 -45.531 -19.922 1 79.31 109 CYS B CA 1
ATOM 2104 C C . CYS B 1 109 ? 8.102 -46.344 -20.516 1 79.31 109 CYS B C 1
ATOM 2106 O O . CYS B 1 109 ? 9.211 -46.344 -19.984 1 79.31 109 CYS B O 1
ATOM 2108 N N . GLN B 1 110 ? 7.855 -47.031 -21.609 1 76.44 110 GLN B N 1
ATOM 2109 C CA . GLN B 1 110 ? 8.812 -47.969 -22.156 1 76.44 110 GLN B CA 1
ATOM 2110 C C . GLN B 1 110 ? 9.273 -47.531 -23.547 1 76.44 110 GLN B C 1
ATOM 2112 O O . GLN B 1 110 ? 10.305 -48.031 -24.031 1 76.44 110 GLN B O 1
ATOM 2117 N N . SER B 1 111 ? 8.555 -46.656 -24.172 1 75.31 111 SER B N 1
ATOM 2118 C CA . SER B 1 111 ? 8.922 -46.281 -25.531 1 75.31 111 SER B CA 1
ATOM 2119 C C . SER B 1 111 ? 8.688 -44.781 -25.781 1 75.31 111 SER B C 1
ATOM 2121 O O . SER B 1 111 ? 7.934 -44.156 -25.062 1 75.31 111 SER B O 1
ATOM 2123 N N . VAL B 1 112 ? 9.508 -44.219 -26.562 1 73 112 VAL B N 1
ATOM 2124 C CA . VAL B 1 112 ? 9.375 -42.844 -27.031 1 73 112 VAL B CA 1
ATOM 2125 C C . VAL B 1 112 ? 9.008 -42.844 -28.516 1 73 112 VAL B C 1
ATOM 2127 O O . VAL B 1 112 ? 9.648 -43.531 -29.328 1 73 112 VAL B O 1
ATOM 2130 N N . SER B 1 113 ? 7.77 -42.438 -28.844 1 66.81 113 SER B N 1
ATOM 2131 C CA . SER B 1 113 ? 7.348 -42.375 -30.234 1 66.81 113 SER B CA 1
ATOM 2132 C C . SER B 1 113 ? 7.594 -41.031 -30.844 1 66.81 113 SER B C 1
ATOM 2134 O O . SER B 1 113 ? 7.066 -40 -30.359 1 66.81 113 SER B O 1
ATOM 2136 N N . GLY B 1 114 ? 8.234 -40.938 -32.125 1 63.44 114 GLY B N 1
ATOM 2137 C CA . GLY B 1 114 ? 8.383 -39.812 -33.062 1 63.44 114 GLY B CA 1
ATOM 2138 C C . GLY B 1 114 ? 9.242 -38.688 -32.5 1 63.44 114 GLY B C 1
ATOM 2139 O O . GLY B 1 114 ? 9.812 -38.812 -31.422 1 63.44 114 GLY B O 1
ATOM 2140 N N . LYS B 1 115 ? 9.438 -37.75 -33.375 1 56.88 115 LYS B N 1
ATOM 2141 C CA . LYS B 1 115 ? 10.234 -36.562 -33.156 1 56.88 115 LYS B CA 1
ATOM 2142 C C . LYS B 1 115 ? 9.68 -35.75 -31.984 1 56.88 115 LYS B C 1
ATOM 2144 O O . LYS B 1 115 ? 10.312 -34.812 -31.516 1 56.88 115 LYS B O 1
ATOM 2149 N N . VAL B 1 116 ? 8.383 -36.031 -31.656 1 60.59 116 VAL B N 1
ATOM 2150 C CA . VAL B 1 116 ? 7.758 -35.219 -30.625 1 60.59 116 VAL B CA 1
ATOM 2151 C C . VAL B 1 116 ? 7.816 -35.938 -29.281 1 60.59 116 VAL B C 1
ATOM 2153 O O . VAL B 1 116 ? 7.656 -37.156 -29.219 1 60.59 116 VAL B O 1
ATOM 2156 N N . ASN B 1 117 ? 8.625 -35.781 -28.328 1 68.56 117 ASN B N 1
ATOM 2157 C CA . ASN B 1 117 ? 8.875 -36.25 -26.969 1 68.56 117 ASN B CA 1
ATOM 2158 C C . ASN B 1 117 ? 7.609 -36.781 -26.328 1 68.56 117 ASN B C 1
ATOM 2160 O O . ASN B 1 117 ? 7.195 -36.312 -25.266 1 68.56 117 ASN B O 1
ATOM 2164 N N . ILE B 1 118 ? 6.855 -37.656 -27.172 1 77.56 118 ILE B N 1
ATOM 2165 C CA . ILE B 1 118 ? 5.723 -38.375 -26.594 1 77.56 118 ILE B CA 1
ATOM 2166 C C . ILE B 1 118 ? 6.176 -39.75 -26.125 1 77.56 118 ILE B C 1
ATOM 2168 O O . ILE B 1 118 ? 6.707 -40.531 -26.906 1 77.56 118 ILE B O 1
ATOM 2172 N N . HIS B 1 119 ? 5.93 -39.938 -24.922 1 80.81 119 HIS B N 1
ATOM 2173 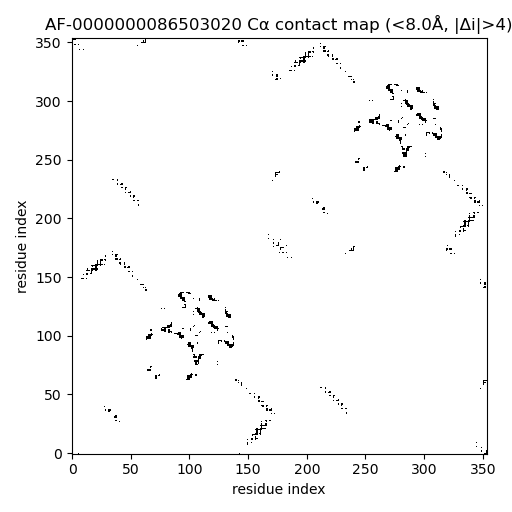C CA . HIS B 1 119 ? 6.238 -41.219 -24.328 1 80.81 119 HIS B CA 1
ATOM 2174 C C . HIS B 1 119 ? 5.016 -42.125 -24.328 1 80.81 119 HIS B C 1
ATOM 2176 O O . HIS B 1 119 ? 3.898 -41.688 -24.062 1 80.81 119 HIS B O 1
ATOM 2182 N N . THR B 1 120 ? 5.246 -43.375 -24.781 1 81.25 120 THR B N 1
ATOM 2183 C CA . THR B 1 120 ? 4.133 -44.312 -24.891 1 81.25 120 THR B CA 1
ATOM 2184 C C . THR B 1 120 ? 4.34 -45.5 -23.969 1 81.25 120 THR B C 1
ATOM 2186 O O . THR B 1 120 ? 5.422 -45.688 -23.406 1 81.25 120 THR B O 1
ATOM 2189 N N . GLU B 1 121 ? 3.305 -46.312 -23.812 1 81.5 121 GLU B N 1
ATOM 2190 C CA . GLU B 1 121 ? 3.281 -47.531 -23 1 81.5 121 GLU B CA 1
ATOM 2191 C C . GLU B 1 121 ? 3.617 -47.219 -21.547 1 81.5 121 GLU B C 1
ATOM 2193 O O . GLU B 1 121 ? 4.469 -47.875 -20.938 1 81.5 121 GLU B O 1
ATOM 2198 N N . CYS B 1 122 ? 2.988 -46.188 -21.156 1 81.62 122 CYS B N 1
ATOM 2199 C CA . CYS B 1 122 ? 3.164 -45.812 -19.766 1 81.62 122 CYS B CA 1
ATOM 2200 C C . CYS B 1 122 ? 2.17 -46.531 -18.859 1 81.62 122 CYS B C 1
ATOM 2202 O O . CYS B 1 122 ? 1.011 -46.125 -18.766 1 81.62 122 CYS B O 1
ATOM 2204 N N . SER B 1 123 ? 2.553 -47.562 -18.219 1 77.44 123 SER B N 1
ATOM 2205 C CA . SER B 1 123 ? 1.679 -48.469 -17.469 1 77.44 123 SER B CA 1
ATOM 2206 C C . SER B 1 123 ? 1.333 -47.875 -16.094 1 77.44 123 SER B C 1
ATOM 2208 O O . SER B 1 123 ? 0.377 -48.312 -15.453 1 77.44 123 SER B O 1
ATOM 2210 N N . GLY B 1 124 ? 2.072 -46.906 -15.703 1 75.81 124 GLY B N 1
ATOM 2211 C CA . GLY B 1 124 ? 1.862 -46.344 -14.375 1 75.81 124 GLY B CA 1
ATOM 2212 C C . GLY B 1 124 ? 0.807 -45.25 -14.352 1 75.81 124 GLY B C 1
ATOM 2213 O O . GLY B 1 124 ? 0.498 -44.719 -13.297 1 75.81 124 GLY B O 1
ATOM 2214 N N . LEU B 1 125 ? 0.288 -44.906 -15.516 1 79.12 125 LEU B N 1
ATOM 2215 C CA . LEU B 1 125 ? -0.725 -43.875 -15.547 1 79.12 125 LEU B CA 1
ATOM 2216 C C . LEU B 1 125 ? -2.051 -44.375 -14.984 1 79.12 125 LEU B C 1
ATOM 2218 O O . LEU B 1 125 ? -2.473 -45.5 -15.289 1 79.12 125 LEU B O 1
ATOM 2222 N N . THR B 1 126 ? -2.469 -43.625 -13.938 1 70.38 126 THR B N 1
ATOM 2223 C CA . THR B 1 126 ? -3.707 -44 -13.266 1 70.38 126 THR B CA 1
ATOM 2224 C C . THR B 1 126 ? -4.918 -43.656 -14.125 1 70.38 126 THR B C 1
ATOM 2226 O O . THR B 1 126 ? -5.113 -42.469 -14.477 1 70.38 126 THR B O 1
ATOM 2229 N N . GLY B 1 127 ? -5.758 -44.562 -14.336 1 65.62 127 GLY B N 1
ATOM 2230 C CA . G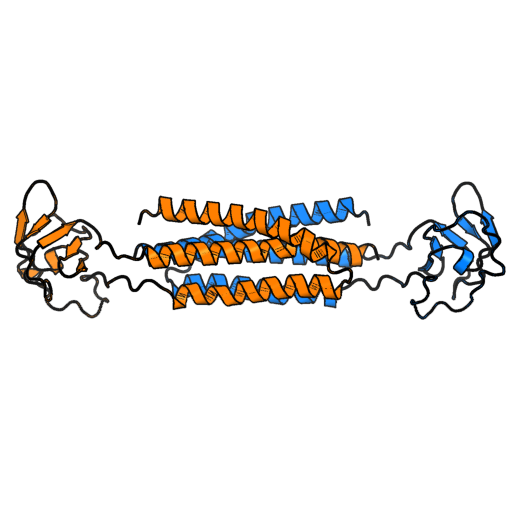LY B 1 127 ? -7.105 -44.375 -14.844 1 65.62 127 GLY B CA 1
ATOM 2231 C C . GLY B 1 127 ? -7.141 -44 -16.312 1 65.62 127 GLY B C 1
ATOM 2232 O O . GLY B 1 127 ? -8.188 -43.594 -16.828 1 65.62 127 GLY B O 1
ATOM 2233 N N . SER B 1 128 ? -5.941 -43.812 -17.016 1 64.62 128 SER B N 1
ATOM 2234 C CA . SER B 1 128 ? -6.043 -43.406 -18.406 1 64.62 128 SER B CA 1
ATOM 2235 C C . SER B 1 128 ? -5.855 -44.594 -19.359 1 64.62 128 SER B C 1
ATOM 2237 O O . SER B 1 128 ? -5.039 -45.469 -19.094 1 64.62 128 SER B O 1
ATOM 2239 N N . THR B 1 129 ? -6.766 -44.594 -20.219 1 72.19 129 THR B N 1
ATOM 2240 C CA . THR B 1 129 ? -6.652 -45.594 -21.281 1 72.19 129 THR B CA 1
ATOM 2241 C C . THR B 1 129 ? -5.492 -45.281 -22.203 1 72.19 129 THR B C 1
ATOM 2243 O O . THR B 1 129 ? -4.918 -46.156 -22.844 1 72.19 129 THR B O 1
ATOM 2246 N N . ASN B 1 130 ? -5.164 -43.938 -22.219 1 76.06 130 ASN B N 1
ATOM 2247 C CA . ASN B 1 130 ? -4.031 -43.5 -23.031 1 76.06 130 ASN B CA 1
ATOM 2248 C C . ASN B 1 130 ? -2.732 -43.5 -22.219 1 76.06 130 ASN B C 1
ATOM 2250 O O . ASN B 1 130 ? -2.604 -42.812 -21.219 1 76.06 130 ASN B O 1
ATOM 2254 N N . MET B 1 131 ? -1.912 -44.469 -22.547 1 81.44 131 MET B N 1
ATOM 2255 C CA . MET B 1 131 ? -0.65 -44.688 -21.844 1 81.44 131 MET B CA 1
ATOM 2256 C C . MET B 1 131 ? 0.463 -43.844 -22.453 1 81.44 131 MET B C 1
ATOM 2258 O O . MET B 1 131 ? 1.552 -44.344 -22.734 1 81.44 131 MET B O 1
ATOM 2262 N N . THR B 1 132 ? 0.084 -42.625 -22.797 1 84.38 132 THR B N 1
ATOM 2263 C CA . THR B 1 132 ? 1.066 -41.719 -23.375 1 84.38 132 THR B CA 1
ATOM 2264 C C . THR B 1 132 ? 1.337 -40.531 -22.438 1 84.38 132 THR B C 1
ATOM 2266 O O . THR B 1 132 ? 0.511 -40.219 -21.578 1 84.38 132 THR B O 1
ATOM 2269 N N . MET B 1 133 ? 2.439 -40.125 -22.5 1 83.19 133 MET B N 1
ATOM 2270 C CA . MET B 1 133 ? 2.85 -38.938 -21.797 1 83.19 133 MET B CA 1
ATOM 2271 C C . MET B 1 133 ? 3.51 -37.938 -22.75 1 83.19 133 MET B C 1
ATOM 2273 O O . MET B 1 133 ? 4.16 -38.344 -23.719 1 83.19 133 MET B O 1
ATOM 2277 N N . THR B 1 134 ? 3.178 -36.75 -22.531 1 81.38 134 THR B N 1
ATOM 2278 C CA . THR B 1 134 ? 3.789 -35.688 -23.328 1 81.38 134 THR B CA 1
ATOM 2279 C C . THR B 1 134 ? 4.77 -34.906 -22.469 1 81.38 134 THR B C 1
ATOM 2281 O O . THR B 1 134 ? 4.621 -34.812 -21.25 1 81.38 134 THR B O 1
ATOM 2284 N N . SER B 1 135 ? 5.828 -34.406 -23.188 1 76 135 SER B N 1
ATOM 2285 C CA . SER B 1 135 ? 6.816 -33.594 -22.484 1 76 135 SER B CA 1
ATOM 2286 C C . SER B 1 135 ? 6.215 -32.25 -22.031 1 76 135 SER B C 1
ATOM 2288 O O . SER B 1 135 ? 5.434 -31.641 -22.766 1 76 135 SER B O 1
ATOM 2290 N N . GLY B 1 136 ? 6.5 -31.938 -20.812 1 73.19 136 GLY B N 1
ATOM 2291 C CA . GLY B 1 136 ? 6 -30.703 -20.234 1 73.19 136 GLY B CA 1
ATOM 2292 C C . GLY B 1 136 ? 4.977 -30.922 -19.141 1 73.19 136 GLY B C 1
ATOM 2293 O O . GLY B 1 136 ? 4.641 -32.062 -18.812 1 73.19 136 GLY B O 1
ATOM 2294 N N . LEU B 1 137 ? 4.594 -29.891 -18.5 1 70.62 137 LEU B N 1
ATOM 2295 C CA . LEU B 1 137 ? 3.576 -29.953 -17.453 1 70.62 137 LEU B CA 1
ATOM 2296 C C . LEU B 1 137 ? 2.178 -30.016 -18.062 1 70.62 137 LEU B C 1
ATOM 2298 O O . LEU B 1 137 ? 1.952 -29.5 -19.156 1 70.62 137 LEU B O 1
ATOM 2302 N N . CYS B 1 138 ? 1.378 -30.797 -17.312 1 69.56 138 CYS B N 1
ATOM 2303 C CA . CYS B 1 138 ? -0.011 -30.859 -17.766 1 69.56 138 CYS B CA 1
ATOM 2304 C C . CYS B 1 138 ? -0.659 -29.484 -17.734 1 69.56 138 CYS B C 1
ATOM 2306 O O . CYS B 1 138 ? -0.284 -28.625 -16.922 1 69.56 138 CYS B O 1
ATOM 2308 N N . ASP B 1 139 ? -1.255 -29.156 -18.797 1 59.69 139 ASP B N 1
ATOM 2309 C CA . ASP B 1 139 ? -1.942 -27.859 -18.859 1 59.69 139 ASP B CA 1
ATOM 2310 C C . ASP B 1 139 ? -2.895 -27.703 -17.672 1 59.69 139 ASP B C 1
ATOM 2312 O O . ASP B 1 139 ? -3.812 -28.5 -17.484 1 59.69 139 ASP B O 1
ATOM 2316 N N . SER B 1 140 ? -2.395 -27.578 -16.5 1 59.44 140 SER B N 1
ATOM 2317 C CA . SER B 1 140 ? -3.336 -27.234 -15.43 1 59.44 140 SER B CA 1
ATOM 2318 C C . SER B 1 140 ? -4.129 -25.984 -15.766 1 59.44 140 SER B C 1
ATOM 2320 O O . SER B 1 140 ? -3.627 -25.094 -16.453 1 59.44 140 SER B O 1
ATOM 2322 N N . ASP B 1 141 ? -5.488 -26.078 -16.062 1 64.69 141 ASP B N 1
ATOM 2323 C CA . ASP B 1 141 ? -6.352 -24.953 -16.406 1 64.69 141 ASP B CA 1
ATOM 2324 C C . ASP B 1 141 ? -6.383 -23.922 -15.281 1 64.69 141 ASP B C 1
ATOM 2326 O O . ASP B 1 141 ? -7.352 -23.844 -14.516 1 64.69 141 ASP B O 1
ATOM 2330 N N . CYS B 1 142 ? -5.164 -23.484 -14.781 1 74.69 142 CYS B N 1
ATOM 2331 C CA . CYS B 1 142 ? -5.188 -22.438 -13.75 1 74.69 142 CYS B CA 1
ATOM 2332 C C . CYS B 1 142 ? -5.379 -21.062 -14.367 1 74.69 142 CYS B C 1
ATOM 2334 O O . CYS B 1 142 ? -5 -20.062 -13.773 1 74.69 142 CYS B O 1
ATOM 2336 N N . TYR B 1 143 ? -5.91 -21.094 -15.555 1 78.5 143 TYR B N 1
ATOM 2337 C CA . TYR B 1 143 ? -6.172 -19.828 -16.219 1 78.5 143 TYR B CA 1
ATOM 2338 C C . TYR B 1 143 ? -7.195 -19 -15.445 1 78.5 143 TYR B C 1
ATOM 2340 O O . TYR B 1 143 ? -7.035 -17.797 -15.289 1 78.5 143 TYR B O 1
ATOM 2348 N N . ARG B 1 144 ? -8.211 -19.75 -14.977 1 81.12 144 ARG B N 1
ATOM 2349 C CA . ARG B 1 144 ? -9.242 -19.047 -14.219 1 81.12 144 ARG B CA 1
ATOM 2350 C C . ARG B 1 144 ? -8.672 -18.469 -12.93 1 81.12 144 ARG B C 1
ATOM 2352 O O . ARG B 1 144 ? -8.992 -17.328 -12.562 1 81.12 144 ARG B O 1
ATOM 2359 N N . ASN B 1 145 ? -7.746 -19.188 -12.266 1 84 145 ASN B N 1
ATOM 2360 C CA . ASN B 1 145 ? -7.117 -18.688 -11.047 1 84 145 ASN B CA 1
ATOM 2361 C C . ASN B 1 145 ? -6.18 -17.516 -11.336 1 84 145 ASN B C 1
ATOM 2363 O O . ASN B 1 145 ? -6.125 -16.562 -10.57 1 84 145 ASN B O 1
ATOM 2367 N N . PHE B 1 146 ? -5.496 -17.641 -12.516 1 87.81 146 PHE B N 1
ATOM 2368 C CA . PHE B 1 146 ? -4.609 -16.547 -12.914 1 87.81 146 PHE B CA 1
ATOM 2369 C C . PHE B 1 146 ? -5.391 -15.258 -13.109 1 87.81 146 PHE B C 1
ATOM 2371 O O . PHE B 1 146 ? -4.992 -14.203 -12.617 1 87.81 146 PHE B O 1
ATOM 2378 N N . VAL B 1 147 ? -6.504 -15.375 -13.789 1 89.69 147 VAL B N 1
ATOM 2379 C CA . VAL B 1 147 ? -7.324 -14.188 -14.031 1 89.69 147 VAL B CA 1
ATOM 2380 C C . VAL B 1 147 ? -7.812 -13.617 -12.703 1 89.69 147 VAL B C 1
ATOM 2382 O O . VAL B 1 147 ? -7.801 -12.406 -12.5 1 89.69 147 VAL B O 1
ATOM 2385 N N . LEU B 1 148 ? -8.266 -14.422 -11.797 1 91 148 LEU B N 1
ATOM 2386 C CA . LEU B 1 148 ? -8.711 -13.992 -10.477 1 91 148 LEU B CA 1
ATOM 2387 C C . LEU B 1 148 ? -7.598 -13.266 -9.727 1 91 148 LEU B C 1
ATOM 2389 O O . LEU B 1 148 ? -7.832 -12.219 -9.117 1 91 148 LEU B O 1
ATOM 2393 N N . TYR B 1 149 ? -6.387 -13.812 -9.852 1 92.75 149 TYR B N 1
ATOM 2394 C CA . TYR B 1 149 ? -5.254 -13.195 -9.172 1 92.75 149 TYR B CA 1
ATOM 2395 C C . TYR B 1 149 ? -4.938 -11.828 -9.766 1 92.75 149 TYR B C 1
ATOM 2397 O O . TYR B 1 149 ? -4.586 -10.898 -9.031 1 92.75 149 TYR B O 1
ATOM 2405 N N . VAL B 1 150 ? -5.074 -11.711 -11.023 1 94.06 150 VAL B N 1
ATOM 2406 C CA . VAL B 1 150 ? -4.824 -10.438 -11.695 1 94.06 150 VAL B CA 1
ATOM 2407 C C . VAL B 1 150 ? -5.844 -9.398 -11.242 1 94.06 150 VAL B C 1
ATOM 2409 O O . VAL B 1 150 ? -5.488 -8.258 -10.953 1 94.06 150 VAL B O 1
ATOM 2412 N N . VAL B 1 151 ? -7.059 -9.812 -11.141 1 95.06 151 VAL B N 1
ATOM 2413 C CA . VAL B 1 151 ? -8.117 -8.906 -10.711 1 95.06 151 VAL B CA 1
ATOM 2414 C C . VAL B 1 151 ? -7.879 -8.484 -9.258 1 95.06 151 VAL B C 1
ATOM 2416 O O . VAL B 1 151 ? -7.969 -7.297 -8.938 1 95.06 151 VAL B O 1
ATOM 2419 N N . LEU B 1 152 ? -7.57 -9.414 -8.375 1 94.81 152 LEU B N 1
ATOM 2420 C CA . LEU B 1 152 ? -7.285 -9.102 -6.98 1 94.81 152 LEU B CA 1
ATOM 2421 C C . LEU B 1 152 ? -6.098 -8.148 -6.867 1 94.81 152 LEU B C 1
ATOM 2423 O O . LEU B 1 152 ? -6.129 -7.203 -6.082 1 94.81 152 LEU B O 1
ATOM 2427 N N . HIS B 1 153 ? -5.094 -8.414 -7.648 1 94.62 153 HIS B N 1
ATOM 2428 C CA . HIS B 1 153 ? -3.91 -7.562 -7.668 1 94.62 153 HIS B CA 1
ATOM 2429 C C . HIS B 1 153 ? -4.25 -6.16 -8.148 1 94.62 153 HIS B C 1
ATOM 2431 O O . HIS B 1 153 ? -3.748 -5.172 -7.609 1 94.62 153 HIS B O 1
ATOM 2437 N N . ALA B 1 154 ? -5.102 -6.043 -9.141 1 95.88 154 ALA B N 1
ATOM 2438 C CA . ALA B 1 154 ? -5.547 -4.746 -9.641 1 95.88 154 ALA B CA 1
ATOM 2439 C C . ALA B 1 154 ? -6.301 -3.969 -8.57 1 95.88 154 ALA B C 1
ATOM 2441 O O . ALA B 1 154 ? -6.051 -2.779 -8.367 1 95.88 154 ALA B O 1
ATOM 2442 N N . VAL B 1 155 ? -7.164 -4.629 -7.91 1 96.62 155 VAL B N 1
ATOM 2443 C CA . VAL B 1 155 ? -7.961 -3.998 -6.859 1 96.62 155 VAL B CA 1
ATOM 2444 C C . VAL B 1 155 ? -7.047 -3.551 -5.719 1 96.62 155 VAL B C 1
ATOM 2446 O O . VAL B 1 155 ? -7.188 -2.439 -5.203 1 96.62 155 VAL B O 1
ATOM 2449 N N . GLN B 1 156 ? -6.109 -4.391 -5.312 1 93.88 156 GLN B N 1
ATOM 2450 C CA . GLN B 1 156 ? -5.18 -4.059 -4.238 1 93.88 156 GLN B CA 1
ATOM 2451 C C . GLN B 1 156 ? -4.324 -2.848 -4.605 1 93.88 156 GLN B C 1
ATOM 2453 O O . GLN B 1 156 ? -4.125 -1.95 -3.787 1 93.88 156 GLN B O 1
ATOM 2458 N N . SER B 1 157 ? -3.812 -2.828 -5.852 1 92.75 157 SER B N 1
ATOM 2459 C CA . SER B 1 157 ? -3.006 -1.698 -6.305 1 92.75 157 SER B CA 1
ATOM 2460 C C . SER B 1 157 ? -3.818 -0.409 -6.32 1 92.75 157 SER B C 1
ATOM 2462 O O . SER B 1 157 ? -3.311 0.656 -5.961 1 92.75 157 SER B O 1
ATOM 2464 N N . THR B 1 158 ? -5.043 -0.492 -6.699 1 95.62 158 THR B N 1
ATOM 2465 C CA . THR B 1 158 ? -5.938 0.661 -6.707 1 95.62 158 THR B CA 1
ATOM 2466 C C . THR B 1 158 ? -6.195 1.152 -5.285 1 95.62 158 THR B C 1
ATOM 2468 O O . THR B 1 158 ? -6.113 2.352 -5.012 1 95.62 158 THR B O 1
ATOM 2471 N N . LEU B 1 159 ? -6.473 0.272 -4.355 1 94.56 159 LEU B N 1
ATOM 2472 C CA . LEU B 1 159 ? -6.734 0.619 -2.963 1 94.56 159 LEU B CA 1
ATOM 2473 C C . LEU B 1 159 ? -5.527 1.306 -2.336 1 94.56 159 LEU B C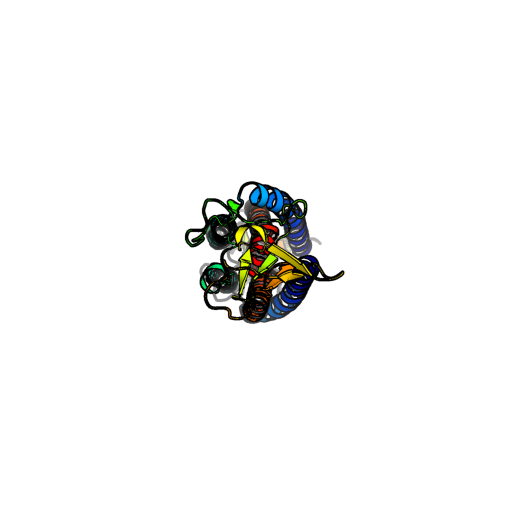 1
ATOM 2475 O O . LEU B 1 159 ? -5.668 2.318 -1.648 1 94.56 159 LEU B O 1
ATOM 2479 N N . TYR B 1 160 ? -4.352 0.873 -2.621 1 88.94 160 TYR B N 1
ATOM 2480 C CA . TYR B 1 160 ? -3.133 1.461 -2.078 1 88.94 160 TYR B CA 1
ATOM 2481 C C . TYR B 1 160 ? -2.951 2.891 -2.568 1 88.94 160 TYR B C 1
ATOM 2483 O O . TYR B 1 160 ? -2.631 3.787 -1.785 1 88.94 160 TYR B O 1
ATOM 2491 N N . SER B 1 161 ? -3.215 3.109 -3.824 1 91.44 161 SER B N 1
ATOM 2492 C CA . SER B 1 161 ? -2.98 4.43 -4.402 1 91.44 161 SER B CA 1
ATOM 2493 C C . SER B 1 161 ? -4.098 5.398 -4.035 1 91.44 161 SER B C 1
ATOM 2495 O O . SER B 1 161 ? -3.93 6.617 -4.145 1 91.44 161 SER B O 1
ATOM 2497 N N . MET B 1 162 ? -5.176 4.922 -3.539 1 94.25 162 MET B N 1
ATOM 2498 C CA . MET B 1 162 ? -6.316 5.742 -3.141 1 94.25 162 MET B CA 1
ATOM 2499 C C . MET B 1 162 ? -6 6.535 -1.876 1 94.25 162 MET B C 1
ATOM 2501 O O . MET B 1 162 ? -6.668 7.523 -1.576 1 94.25 162 MET B O 1
ATOM 2505 N N . SER B 1 163 ? -5.035 6.211 -1.144 1 92.69 163 SER B N 1
ATOM 2506 C CA . SER B 1 163 ? -4.695 6.875 0.111 1 92.69 163 SER B CA 1
ATOM 2507 C C . SER B 1 163 ? -3.662 7.977 -0.108 1 92.69 163 SER B C 1
ATOM 2509 O O . SER B 1 163 ? -3.354 8.734 0.812 1 92.69 163 SER B O 1
ATOM 2511 N N . SER B 1 164 ? -3.158 8.188 -1.307 1 90.75 164 SER B N 1
ATOM 2512 C CA . SER B 1 164 ? -2.006 9.047 -1.553 1 90.75 164 SER B CA 1
ATOM 2513 C C . SER B 1 164 ? -2.346 10.508 -1.306 1 90.75 164 SER B C 1
ATOM 2515 O O . SER B 1 164 ? -1.611 11.219 -0.612 1 90.75 164 SER B O 1
ATOM 2517 N N . ILE B 1 165 ? -3.426 11.008 -1.83 1 92 165 ILE B N 1
ATOM 2518 C CA . ILE B 1 165 ? -3.762 12.422 -1.712 1 92 165 ILE B CA 1
ATOM 2519 C C . ILE B 1 165 ? -4.27 12.719 -0.301 1 92 165 ILE B C 1
ATOM 2521 O O . ILE B 1 165 ? -3.807 13.664 0.346 1 92 165 ILE B O 1
ATOM 2525 N N . PRO B 1 166 ? -5.168 11.898 0.299 1 93.25 166 PRO B N 1
ATOM 2526 C CA . PRO B 1 166 ? -5.566 12.125 1.69 1 93.25 166 PRO B CA 1
ATOM 2527 C C . PRO B 1 166 ? -4.375 12.156 2.646 1 93.25 166 PRO B C 1
ATOM 2529 O O . PRO B 1 166 ? -4.375 12.922 3.611 1 93.25 166 PRO B O 1
ATOM 2532 N N . MET B 1 167 ? -3.379 11.344 2.365 1 91.56 167 MET B N 1
ATOM 2533 C CA . MET B 1 167 ? -2.184 11.336 3.203 1 91.56 167 MET B CA 1
ATOM 2534 C C . MET B 1 167 ? -1.456 12.672 3.125 1 91.56 167 MET B C 1
ATOM 2536 O O . MET B 1 167 ? -1.045 13.219 4.148 1 91.56 167 MET B O 1
ATOM 2540 N N . ARG B 1 168 ? -1.333 13.141 1.942 1 89.38 168 ARG B N 1
ATOM 2541 C CA . ARG B 1 168 ? -0.677 14.43 1.751 1 89.38 168 ARG B CA 1
ATOM 2542 C C . ARG B 1 168 ? -1.473 15.555 2.41 1 89.38 168 ARG B C 1
ATOM 2544 O O . ARG B 1 168 ? -0.9 16.422 3.076 1 89.38 168 ARG B O 1
ATOM 2551 N N . LEU B 1 169 ? -2.736 15.594 2.309 1 89.88 169 LEU B N 1
ATOM 2552 C CA . LEU B 1 169 ? -3.59 16.625 2.887 1 89.88 169 LEU B CA 1
ATOM 2553 C C . LEU B 1 169 ? -3.605 16.531 4.406 1 89.88 169 LEU B C 1
ATOM 2555 O O . LEU B 1 169 ? -3.654 17.547 5.098 1 89.88 169 LEU B O 1
ATOM 2559 N N . LEU B 1 170 ? -3.58 15.336 4.867 1 89.94 170 LEU B N 1
ATOM 2560 C CA . LEU B 1 170 ? -3.547 15.133 6.312 1 89.94 170 LEU B CA 1
ATOM 2561 C C . LEU B 1 170 ? -2.297 15.766 6.922 1 89.94 170 LEU B C 1
ATOM 2563 O O . LEU B 1 170 ? -2.387 16.516 7.895 1 89.94 170 LEU B O 1
ATOM 2567 N N . ILE B 1 171 ? -1.161 15.523 6.293 1 88.06 171 ILE B N 1
ATOM 2568 C CA . ILE B 1 171 ? 0.103 16.047 6.801 1 88.06 171 ILE B CA 1
ATOM 2569 C C . ILE B 1 171 ? 0.132 17.562 6.637 1 88.06 171 ILE B C 1
ATOM 2571 O O . ILE B 1 171 ? 0.577 18.281 7.535 1 88.06 171 ILE B O 1
ATOM 2575 N N . LEU B 1 172 ? -0.403 18.078 5.531 1 84.69 172 LEU B N 1
ATOM 2576 C CA . LEU B 1 172 ? -0.454 19.516 5.301 1 84.69 172 LEU B CA 1
ATOM 2577 C C . LEU B 1 172 ? -1.328 20.203 6.344 1 84.69 172 LEU B C 1
ATOM 2579 O O . LEU B 1 172 ? -0.982 21.281 6.836 1 84.69 172 LEU B O 1
ATOM 2583 N N . ARG B 1 173 ? -2.381 19.547 6.648 1 80.75 173 ARG B N 1
ATOM 2584 C CA . ARG B 1 173 ? -3.287 20.141 7.625 1 80.75 173 ARG B CA 1
ATOM 2585 C C . ARG B 1 173 ? -2.643 20.203 9.008 1 80.75 173 ARG B C 1
ATOM 2587 O O . ARG B 1 173 ? -2.881 21.141 9.766 1 80.75 173 ARG B O 1
ATOM 2594 N N . TYR B 1 174 ? -1.874 19.219 9.312 1 80.38 174 TYR B N 1
ATOM 2595 C CA . TYR B 1 174 ? -1.201 19.219 10.609 1 80.38 174 TYR B CA 1
ATOM 2596 C C . TYR B 1 174 ? -0.091 20.266 10.641 1 80.38 174 TYR B C 1
ATOM 2598 O O . TYR B 1 174 ? 0.102 20.938 11.656 1 80.38 174 TYR B O 1
ATOM 2606 N N . VAL B 1 175 ? 0.544 20.391 9.617 1 75.94 175 VAL B N 1
ATOM 2607 C CA . VAL B 1 175 ? 1.745 21.219 9.633 1 75.94 175 VAL B CA 1
ATOM 2608 C C . VAL B 1 175 ? 1.377 22.672 9.336 1 75.94 175 VAL B C 1
ATOM 2610 O O . VAL B 1 175 ? 2.092 23.594 9.734 1 75.94 175 VAL B O 1
ATOM 2613 N N . LEU B 1 176 ? 0.376 22.906 8.625 1 70.94 176 LEU B N 1
ATOM 2614 C CA . LEU B 1 176 ? 0.009 24.266 8.281 1 70.94 176 LEU B CA 1
ATOM 2615 C C . LEU B 1 176 ? -1.072 24.797 9.227 1 70.94 176 LEU B C 1
ATOM 2617 O O . LEU B 1 176 ? -1.215 26 9.398 1 70.94 176 LEU B O 1
ATOM 2621 N N . LEU B 1 177 ? -1.927 23.984 9.719 1 61.72 177 LEU B N 1
ATOM 2622 C CA . LEU B 1 177 ? -3.043 24.438 10.539 1 61.72 177 LEU B CA 1
ATOM 2623 C C . LEU B 1 177 ? -2.941 23.875 11.961 1 61.72 177 LEU B C 1
ATOM 2625 O O . LEU B 1 177 ? -3.305 24.562 12.922 1 61.72 177 LEU B O 1
#

Sequence (354 aa):
MDSIVVSRTLGLTQAGGSILGTLISGWLANRVNTKLGYNNIIMGTHLLSMCITPLYVVFGCNNQPIYGHEGSLGIPVNMTDTCQCVGTTNLLSCGADGNNYLSPCYAGCQSVSGKVNIHTECSGLTGSTNMTMTSGLCDSDCYRNFVLYVVLHAVQSTLYSMSSIPMRLLILRYVLLMDSIVVSRTLGLTQAGGSILGTLISGWLANRVNTKLGYNNIIMGTHLLSMCITPLYVVFGCNNQPIYGHEGSLGIPVNMTDTCQCVGTTNLLSCGADGNNYLSPCYAGCQSVSGKVNIHTECSGLTGSTNMTMTSGLCDSDCYRNFVLYVVLHAVQSTLYSMSSIPMRLLILRYVLL

pLDDT: mean 78.73, std 14.97, range [40.78, 96.81]

Solvent-accessible surface area (backbone atoms only — not comparable to full-atom values): 17988 Å² total; per-residue (Å²): 114,59,68,66,59,54,52,51,50,50,50,50,34,38,53,54,16,31,56,52,10,41,58,49,6,52,57,56,39,74,74,37,93,44,62,68,47,26,50,48,50,39,48,49,30,43,51,52,39,49,67,50,54,60,50,60,66,73,61,46,46,87,38,53,65,50,32,66,53,87,76,50,77,74,57,78,66,80,27,49,82,64,29,57,57,80,82,62,79,75,38,43,16,13,33,60,51,57,36,21,20,42,24,54,30,48,26,22,14,50,44,75,51,76,96,55,66,29,31,29,62,19,74,53,45,63,93,35,90,53,30,38,29,36,68,33,71,41,83,63,84,33,58,66,50,46,53,52,49,48,51,53,46,23,52,37,29,16,33,61,28,32,28,53,48,22,50,52,50,38,52,47,46,37,48,65,68,114,58,68,66,58,53,52,50,50,52,51,50,32,39,54,52,17,31,55,54,11,41,59,50,8,50,56,54,37,73,75,38,93,43,64,70,46,26,50,47,51,39,47,48,32,40,52,53,39,49,65,50,55,61,50,60,66,73,62,44,44,87,40,55,64,50,31,66,53,90,76,50,77,73,56,77,63,83,26,50,81,65,28,58,56,82,82,62,77,74,38,41,15,13,35,58,51,57,37,20,21,43,23,54,31,48,28,20,15,49,42,74,52,77,95,55,68,28,31,29,62,19,74,54,46,63,93,34,90,53,29,37,28,38,68,33,70,41,82,64,82,33,59,68,50,48,53,50,50,48,50,52,47,24,52,37,29,18,32,60,27,31,27,53,48,22,51,52,50,38,52,47,45,35,49,65,69

InterPro domains:
  IPR004156 Organic anion transporter polypeptide [PF03137] (10-175)
  IPR004156 Organic anion transporter polypeptide [PTHR11388] (9-175)

Secondary structure (DSSP, 8-state):
--HHHHHHHHHHHHHHHHHHHHHHHHHHHHH--SHHHHHHHHHHHHHHHHHHHHHHHHH------EETBTT-TT----GGGG---TT-TT--EEETTS-EES-GGGGT--EEETTTTEEE--TT-SS-S---EEES------HHHHHHHHHHHHHHHHHHHTTHHHHHHHHHHHHH-/--HHHHHHHHHHHHHHHHHHHHHHHHHHHHH--SHHHHHHHHHHHHHHHHHHHHHHHHH---PPPEETSTT-TT----GGGG---TT-TT--EEETTS-EES-GGGGT--EEETTTTEEE--TT-SS-S---EEES------HHHHHHHHHHHHHHHHHHHTTHHHHHHHHHHHHH-